Protein AF-A0A937L070-F1 (afdb_monomer_lite)

Structure (mmCIF, N/C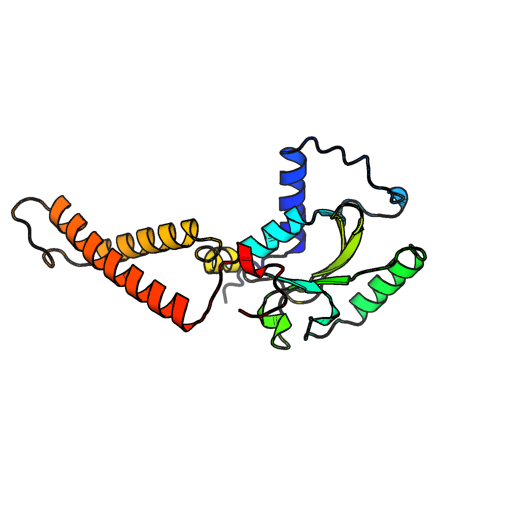A/C/O backbone):
data_AF-A0A937L070-F1
#
_entry.id   AF-A0A937L070-F1
#
loop_
_atom_site.group_PDB
_atom_site.id
_atom_site.type_symbol
_atom_site.label_atom_id
_atom_site.label_alt_id
_atom_site.label_comp_id
_atom_site.label_asym_id
_atom_site.label_entity_id
_atom_site.label_seq_id
_atom_site.pdbx_PDB_ins_code
_atom_site.Cartn_x
_atom_site.Cartn_y
_atom_site.Cartn_z
_atom_site.occupancy
_atom_site.B_iso_or_equiv
_atom_site.auth_seq_id
_atom_site.auth_comp_id
_atom_site.auth_asym_id
_atom_site.auth_atom_id
_atom_site.pdbx_PDB_model_num
ATOM 1 N N . MET A 1 1 ? 16.413 -22.447 7.410 1.00 48.19 1 MET A N 1
ATOM 2 C CA . MET A 1 1 ? 15.295 -21.568 6.993 1.00 48.19 1 MET A CA 1
ATOM 3 C C . MET A 1 1 ? 15.610 -20.162 7.482 1.00 48.19 1 MET A C 1
ATOM 5 O O . MET A 1 1 ? 15.702 -19.974 8.687 1.00 48.19 1 MET A O 1
ATOM 9 N N . ILE A 1 2 ? 15.875 -19.203 6.591 1.00 59.25 2 ILE A N 1
ATOM 10 C CA . ILE A 1 2 ? 16.148 -17.813 6.995 1.00 59.25 2 ILE A CA 1
ATOM 11 C C . ILE A 1 2 ? 14.812 -17.199 7.423 1.00 59.25 2 ILE A C 1
ATOM 13 O O . ILE A 1 2 ? 13.934 -17.001 6.585 1.00 59.25 2 ILE A O 1
ATOM 17 N N . ASN A 1 3 ? 14.628 -16.954 8.722 1.00 66.25 3 ASN A N 1
ATOM 18 C CA . ASN A 1 3 ? 13.429 -16.292 9.224 1.00 66.25 3 ASN A CA 1
ATOM 19 C C . ASN A 1 3 ? 13.569 -14.791 8.939 1.00 66.25 3 ASN A C 1
ATOM 21 O O . ASN A 1 3 ? 14.304 -14.083 9.625 1.00 66.25 3 ASN A O 1
ATOM 25 N N . LEU A 1 4 ? 12.949 -14.329 7.855 1.00 71.94 4 LEU A N 1
ATOM 26 C CA . LEU A 1 4 ? 12.975 -12.918 7.480 1.00 71.94 4 LEU A CA 1
ATOM 27 C C . LEU A 1 4 ? 12.245 -12.080 8.543 1.00 71.94 4 LEU A C 1
ATOM 29 O O . LEU A 1 4 ? 11.230 -12.536 9.080 1.00 71.94 4 LEU A O 1
ATOM 33 N N . PRO A 1 5 ? 12.709 -10.849 8.827 1.00 79.75 5 PRO A N 1
ATOM 34 C CA . PRO A 1 5 ? 11.987 -9.953 9.719 1.00 79.75 5 PRO A CA 1
ATOM 35 C C . PRO A 1 5 ? 10.580 -9.697 9.167 1.00 79.75 5 PRO A C 1
ATOM 37 O O . PRO A 1 5 ? 10.358 -9.721 7.953 1.00 79.75 5 PRO A O 1
ATOM 40 N N . LYS A 1 6 ? 9.612 -9.460 10.051 1.00 82.25 6 LYS A N 1
ATOM 41 C CA . LYS A 1 6 ? 8.258 -9.056 9.661 1.00 82.25 6 LYS A CA 1
ATOM 42 C C . LYS A 1 6 ? 8.064 -7.559 9.902 1.00 82.25 6 LYS A C 1
ATOM 44 O O . LYS A 1 6 ? 8.730 -6.961 10.744 1.00 82.25 6 LYS A O 1
ATOM 49 N N . THR A 1 7 ? 7.158 -6.948 9.150 1.00 83.19 7 THR A N 1
ATOM 50 C CA . THR A 1 7 ? 6.792 -5.538 9.281 1.00 83.19 7 THR A CA 1
ATOM 51 C C . THR A 1 7 ? 5.510 -5.406 10.082 1.00 83.19 7 THR A C 1
ATOM 53 O O . THR A 1 7 ? 4.438 -5.820 9.643 1.00 83.19 7 THR A O 1
ATOM 56 N N . ASN A 1 8 ? 5.618 -4.751 11.231 1.00 87.31 8 ASN A N 1
ATOM 57 C CA . ASN A 1 8 ? 4.489 -4.468 12.098 1.00 87.31 8 ASN A CA 1
ATOM 58 C C . ASN A 1 8 ? 3.903 -3.083 11.782 1.00 87.31 8 ASN A C 1
ATOM 60 O O . ASN A 1 8 ? 4.545 -2.049 11.989 1.00 87.31 8 ASN A O 1
ATOM 64 N N . LEU A 1 9 ? 2.650 -3.067 11.321 1.00 85.44 9 LEU A N 1
ATOM 65 C CA . LEU A 1 9 ? 1.954 -1.846 10.903 1.00 85.44 9 LEU A CA 1
ATOM 66 C C . LEU A 1 9 ? 1.799 -0.790 12.002 1.00 85.44 9 LEU A C 1
ATOM 68 O O . LEU A 1 9 ? 1.778 0.401 11.699 1.00 85.44 9 LEU A O 1
ATOM 72 N N . TYR A 1 10 ? 1.703 -1.197 13.268 1.00 87.12 10 TYR A N 1
ATOM 73 C CA . TYR A 1 10 ? 1.578 -0.250 14.373 1.00 87.12 10 TYR A CA 1
ATOM 74 C C . TYR A 1 10 ? 2.856 0.580 14.548 1.00 87.12 10 TYR A C 1
ATOM 76 O O . TYR A 1 10 ? 2.789 1.802 14.673 1.00 87.12 10 TYR A O 1
ATOM 84 N N . TYR A 1 11 ? 4.030 -0.055 14.479 1.00 88.50 11 TYR A N 1
ATOM 85 C CA . TYR A 1 11 ? 5.306 0.662 14.559 1.00 88.50 11 TYR A CA 1
ATOM 86 C C . TYR A 1 11 ? 5.535 1.577 13.351 1.00 88.50 11 TYR A C 1
ATOM 88 O O . TYR A 1 11 ? 6.054 2.687 13.504 1.00 88.50 11 TYR A O 1
ATOM 96 N N . GLU A 1 12 ? 5.096 1.161 12.163 1.00 89.12 12 GLU A N 1
ATOM 97 C CA . GLU A 1 12 ? 5.138 2.000 10.961 1.00 89.12 12 GLU A CA 1
ATOM 98 C C . GLU A 1 12 ? 4.248 3.245 11.108 1.00 89.12 12 GLU A C 1
ATOM 100 O O . GLU A 1 12 ? 4.697 4.354 10.815 1.00 89.12 12 GLU A O 1
ATOM 105 N N . LEU A 1 13 ? 3.029 3.094 11.642 1.00 88.25 13 LEU A N 1
ATOM 106 C CA . LEU A 1 13 ? 2.132 4.216 11.948 1.00 88.25 13 LEU A CA 1
ATOM 107 C C . LEU A 1 13 ? 2.755 5.192 12.952 1.00 88.25 13 LEU A C 1
ATOM 109 O O . LEU A 1 13 ? 2.737 6.401 12.728 1.00 88.25 13 LEU A O 1
ATOM 113 N N . LEU A 1 14 ? 3.357 4.685 14.032 1.00 89.06 14 LEU A N 1
ATOM 114 C CA . LEU A 1 14 ? 4.061 5.523 15.007 1.00 89.06 14 LEU A CA 1
ATOM 115 C C . LEU A 1 14 ? 5.235 6.278 14.370 1.00 89.06 14 LEU A C 1
ATOM 117 O O . LEU A 1 14 ? 5.467 7.446 14.681 1.00 89.06 14 LEU A O 1
ATOM 121 N N . THR A 1 15 ? 5.966 5.630 13.464 1.00 89.12 15 THR A N 1
ATOM 122 C CA . THR A 1 15 ? 7.091 6.243 12.746 1.00 89.12 15 THR A CA 1
ATOM 123 C C . THR A 1 15 ? 6.620 7.355 11.813 1.00 89.12 15 THR A C 1
ATOM 125 O O . THR A 1 15 ? 7.229 8.426 11.783 1.00 89.12 15 THR A O 1
ATOM 128 N N . VAL A 1 16 ? 5.524 7.136 11.081 1.00 87.44 16 VAL A N 1
ATOM 129 C CA . VAL A 1 16 ? 4.916 8.160 10.220 1.00 87.44 16 VAL A CA 1
ATOM 130 C C . VAL A 1 16 ? 4.412 9.336 11.047 1.00 87.44 16 VAL A C 1
ATOM 132 O O . VAL A 1 16 ? 4.784 10.470 10.748 1.00 87.44 16 VAL A O 1
ATOM 135 N N . LYS A 1 17 ? 3.681 9.068 12.132 1.00 85.75 17 LYS A N 1
ATOM 136 C CA . LYS A 1 17 ? 3.177 10.096 13.045 1.00 85.75 17 LYS A CA 1
ATOM 137 C C . LYS A 1 17 ? 4.300 10.970 13.612 1.00 85.75 17 LYS A C 1
ATOM 139 O O . LYS A 1 17 ? 4.192 12.192 13.623 1.00 85.75 17 LYS A O 1
ATOM 144 N N . LYS A 1 18 ? 5.408 10.361 14.056 1.00 85.50 18 LYS A N 1
ATOM 145 C CA . LYS A 1 18 ? 6.582 11.096 14.567 1.00 85.50 18 LYS A CA 1
ATOM 146 C C . LYS A 1 18 ? 7.197 12.023 13.517 1.00 85.50 18 LYS A C 1
ATOM 148 O O . LYS A 1 18 ? 7.656 13.101 13.873 1.00 85.50 18 LYS A O 1
ATOM 153 N N . ARG A 1 19 ? 7.219 11.608 12.246 1.00 82.75 19 ARG A N 1
ATOM 154 C CA . ARG A 1 19 ? 7.703 12.444 11.137 1.00 82.75 19 ARG A CA 1
ATOM 155 C C . ARG A 1 19 ? 6.731 13.588 10.848 1.00 82.75 19 ARG A C 1
ATOM 157 O O . ARG A 1 19 ? 7.164 14.729 10.820 1.00 82.75 19 ARG A O 1
ATOM 164 N N . SER A 1 20 ? 5.429 13.305 10.763 1.00 77.12 20 SER A N 1
ATOM 165 C CA . SER A 1 20 ? 4.407 14.337 10.529 1.00 77.12 20 SER A CA 1
ATOM 166 C C . SER A 1 20 ? 4.408 15.420 11.612 1.00 77.12 20 SER A C 1
ATOM 168 O O . SER A 1 20 ? 4.351 16.600 11.295 1.00 77.12 20 SER A O 1
ATOM 170 N N . ASN A 1 21 ? 4.547 15.033 12.884 1.00 72.06 21 ASN A N 1
ATOM 171 C CA . ASN A 1 21 ? 4.641 15.976 14.005 1.00 72.06 21 ASN A CA 1
ATOM 172 C C . ASN A 1 21 ? 5.950 16.785 14.031 1.00 72.06 21 ASN A C 1
ATOM 174 O O . ASN A 1 21 ? 6.054 17.738 14.795 1.00 72.06 21 ASN A O 1
ATOM 178 N N . LYS A 1 22 ? 6.974 16.368 13.278 1.00 61.19 22 LYS A N 1
ATOM 179 C CA . LYS A 1 22 ? 8.242 17.095 13.147 1.00 61.19 22 LYS A CA 1
ATOM 180 C C . LYS A 1 22 ? 8.202 18.077 11.972 1.00 61.19 22 LYS A C 1
ATOM 182 O O . LYS A 1 22 ? 8.821 19.131 12.057 1.00 61.19 22 LYS A O 1
ATOM 187 N N . ASP A 1 23 ? 7.474 17.727 10.912 1.00 56.16 23 ASP A N 1
ATOM 188 C CA . ASP A 1 23 ? 7.322 18.539 9.698 1.00 56.16 23 ASP A CA 1
ATOM 189 C C . ASP A 1 23 ? 6.255 19.638 9.863 1.00 56.16 23 ASP A C 1
ATOM 191 O O . ASP A 1 23 ? 6.349 20.700 9.252 1.00 56.16 23 ASP A O 1
ATOM 195 N N . GLU A 1 24 ? 5.271 19.427 10.739 1.00 49.06 24 GLU A N 1
ATOM 196 C CA . GLU A 1 24 ? 4.304 20.441 11.145 1.00 49.06 24 GLU A CA 1
ATOM 197 C C . GLU A 1 24 ? 4.461 20.719 12.648 1.00 49.06 24 GLU A C 1
ATOM 199 O O . GLU A 1 24 ? 4.212 19.837 13.469 1.00 49.06 24 GLU A O 1
ATOM 204 N N . ASN A 1 25 ? 4.738 21.971 13.037 1.00 46.66 25 ASN A N 1
ATOM 205 C CA . ASN A 1 25 ? 4.374 22.504 14.362 1.00 46.66 25 ASN A CA 1
ATOM 206 C C . ASN A 1 25 ? 2.833 22.561 14.484 1.00 46.66 25 ASN A C 1
ATOM 208 O O . ASN A 1 25 ? 2.250 23.604 14.781 1.00 46.66 25 ASN A O 1
ATOM 212 N N . LYS A 1 26 ? 2.135 21.463 14.171 1.00 48.84 26 LYS A N 1
ATOM 213 C CA . LYS A 1 26 ? 0.687 21.367 14.279 1.00 48.84 26 LYS A CA 1
ATOM 214 C C . LYS A 1 26 ? 0.382 21.299 15.762 1.00 48.84 26 LYS A C 1
ATOM 216 O O . LYS A 1 26 ? 0.675 20.314 16.439 1.00 48.84 26 LYS A O 1
ATOM 221 N N . SER A 1 27 ? -0.183 22.384 16.266 1.00 45.12 27 SER A N 1
ATOM 222 C CA . SER A 1 27 ? -0.801 22.454 17.575 1.00 45.12 27 SER A CA 1
ATOM 223 C C . SER A 1 27 ? -1.722 21.245 17.771 1.00 45.12 27 SER A C 1
ATOM 225 O O . SER A 1 27 ? -2.839 21.191 17.269 1.00 45.12 27 SER A O 1
ATOM 227 N N . ILE A 1 28 ? -1.267 20.281 18.575 1.00 47.16 28 ILE A N 1
ATOM 228 C CA . ILE A 1 28 ? -2.082 19.174 19.111 1.00 47.16 28 ILE A CA 1
ATOM 229 C C . ILE A 1 28 ? -3.282 19.720 19.932 1.00 47.16 28 ILE A C 1
ATOM 231 O O . ILE A 1 28 ? -4.214 18.998 20.280 1.00 47.16 28 ILE A O 1
ATOM 235 N N . PHE A 1 29 ? -3.307 21.027 20.194 1.00 44.47 29 PHE A N 1
ATOM 236 C CA . PHE A 1 29 ? -4.335 21.751 20.922 1.00 44.47 29 PHE A CA 1
ATOM 237 C C . PHE A 1 29 ? -5.414 22.329 20.002 1.00 44.47 29 PHE A C 1
ATOM 239 O O . PHE A 1 29 ? -5.386 23.516 19.687 1.00 44.47 29 PHE A O 1
ATOM 246 N N . LYS A 1 30 ? -6.381 21.494 19.608 1.00 44.81 30 LYS A N 1
ATOM 247 C CA . LYS A 1 30 ? -7.777 21.918 19.347 1.00 44.81 30 LYS A CA 1
ATOM 248 C C . LYS A 1 30 ? -8.775 20.754 19.242 1.00 44.81 30 LYS A C 1
ATOM 250 O O . LYS A 1 30 ? -9.850 20.923 18.689 1.00 44.81 30 LYS A O 1
ATOM 255 N N . LEU A 1 31 ? -8.456 19.581 19.791 1.00 52.50 31 LEU A N 1
ATOM 256 C CA . LEU A 1 31 ? -9.391 18.454 19.795 1.00 52.50 31 LEU A CA 1
ATOM 257 C C . LEU A 1 31 ? -10.443 18.648 20.895 1.00 52.50 31 LEU A C 1
ATOM 259 O O . LEU A 1 31 ? -10.089 18.792 22.064 1.00 52.50 31 LEU A O 1
ATOM 263 N N . LYS A 1 32 ? -11.732 18.604 20.542 1.00 50.81 32 LYS A N 1
ATOM 264 C CA . LYS A 1 32 ? -12.878 18.680 21.475 1.00 50.81 32 LYS A CA 1
ATOM 265 C C . LYS A 1 32 ? -13.117 17.382 22.268 1.00 50.81 32 LYS A C 1
ATOM 267 O O . LYS A 1 32 ? -14.226 17.109 22.716 1.00 50.81 32 LYS A O 1
ATOM 272 N N . PHE A 1 33 ? -12.086 16.572 22.486 1.00 56.56 33 PHE A N 1
ATOM 273 C CA . PHE A 1 33 ? -12.176 15.373 23.322 1.00 56.56 33 PHE A CA 1
ATOM 274 C C . PHE A 1 33 ? -11.350 15.560 24.571 1.00 56.56 33 PHE A C 1
ATOM 276 O O . PHE A 1 33 ? -10.278 16.144 24.498 1.00 56.56 33 PHE A O 1
ATOM 283 N N . ASN A 1 34 ? -11.815 15.026 25.701 1.00 55.59 34 ASN A N 1
ATOM 284 C CA . ASN A 1 34 ? -11.066 15.091 26.948 1.00 55.59 34 ASN A CA 1
ATOM 285 C C . ASN A 1 34 ? -9.743 14.302 26.799 1.00 55.59 34 ASN A C 1
ATOM 287 O O . ASN A 1 34 ? -9.766 13.065 26.842 1.00 55.59 34 ASN A O 1
ATOM 291 N N . PRO A 1 35 ? -8.590 14.980 26.622 1.00 54.06 35 PRO A N 1
ATOM 292 C CA . PRO A 1 35 ? -7.335 14.325 26.261 1.00 54.06 35 PRO A CA 1
ATOM 293 C C . PRO A 1 35 ? -6.793 13.463 27.408 1.00 54.06 35 PRO A C 1
ATOM 295 O O . PRO A 1 35 ? -5.982 12.574 27.177 1.00 54.06 35 PRO A O 1
ATOM 298 N N . SER A 1 36 ? -7.291 13.660 28.634 1.00 55.25 36 SER A N 1
ATOM 299 C CA . SER A 1 36 ? -6.919 12.862 29.807 1.00 55.25 36 SER A CA 1
ATOM 300 C C . SER A 1 36 ? -7.335 11.387 29.715 1.00 55.25 36 SER A C 1
ATOM 302 O O . SER A 1 36 ? -6.723 10.542 30.364 1.00 55.25 36 SER A O 1
ATOM 304 N N . LYS A 1 37 ? -8.341 11.050 28.893 1.00 64.31 37 LYS A N 1
ATOM 305 C CA . LYS A 1 37 ? -8.837 9.669 28.732 1.00 64.31 37 LYS A CA 1
ATOM 306 C C . LYS A 1 37 ? -8.264 8.944 27.512 1.00 64.31 37 LYS A C 1
ATOM 308 O O . LYS A 1 37 ? -8.389 7.727 27.415 1.00 64.31 37 LYS A O 1
ATOM 313 N N . LEU A 1 38 ? -7.621 9.661 26.586 1.00 72.19 38 LEU A N 1
ATOM 314 C CA . LEU A 1 38 ? -7.124 9.097 25.331 1.00 72.19 38 LEU A CA 1
ATOM 315 C C . LEU A 1 38 ? -5.597 9.076 25.305 1.00 72.19 38 LEU A C 1
ATOM 317 O O . LEU A 1 38 ? -4.926 10.100 25.384 1.00 72.19 38 LEU A O 1
ATOM 321 N N . ARG A 1 39 ? -5.026 7.883 25.118 1.00 76.88 39 ARG A N 1
ATOM 322 C CA . ARG A 1 39 ? -3.581 7.736 24.906 1.00 76.88 39 ARG A CA 1
ATOM 323 C C . ARG A 1 39 ? -3.185 8.339 23.559 1.00 76.88 39 ARG A C 1
ATOM 325 O O . ARG A 1 39 ? -3.575 7.808 22.520 1.00 76.88 39 ARG A O 1
ATOM 332 N N . SER A 1 40 ? -2.356 9.386 23.585 1.00 76.31 40 SER A N 1
ATOM 333 C CA . SER A 1 40 ? -1.876 10.071 22.376 1.00 76.31 40 SER A CA 1
ATOM 334 C C . SER A 1 40 ? -1.248 9.103 21.366 1.00 76.31 40 SER A C 1
ATOM 336 O O . SER A 1 40 ? -1.494 9.222 20.175 1.00 76.31 40 SER A O 1
ATOM 338 N N . GLU A 1 41 ? -0.516 8.078 21.801 1.00 82.56 41 GLU A N 1
ATOM 339 C CA . GLU A 1 41 ? 0.125 7.086 20.916 1.00 82.56 41 GLU A CA 1
ATOM 340 C C . GLU A 1 41 ? -0.840 6.331 19.994 1.00 82.56 41 GLU A C 1
ATOM 342 O O . GLU A 1 41 ? -0.448 5.908 18.911 1.00 82.56 41 GLU A O 1
ATOM 347 N N . LYS A 1 42 ? -2.103 6.184 20.402 1.00 86.62 42 LYS A N 1
ATOM 348 C CA . LYS A 1 42 ? -3.141 5.483 19.636 1.00 86.62 42 LYS A CA 1
ATOM 349 C C . LYS A 1 42 ? -3.964 6.413 18.746 1.00 86.62 42 LYS A C 1
ATOM 351 O O . LYS A 1 42 ? -4.835 5.939 18.025 1.00 86.62 42 LYS A O 1
ATOM 356 N N . LEU A 1 43 ? -3.709 7.717 18.805 1.00 89.12 43 LEU A N 1
ATOM 357 C CA . LEU A 1 43 ? -4.393 8.721 18.003 1.00 89.12 43 LEU A CA 1
ATOM 358 C C . LEU A 1 43 ? -3.639 8.944 16.688 1.00 89.12 43 LEU A C 1
ATOM 360 O O . LEU A 1 43 ? -2.463 9.311 16.715 1.00 89.12 43 LEU A O 1
ATOM 364 N N . PHE A 1 44 ? -4.309 8.782 15.554 1.00 89.88 44 PHE A N 1
ATOM 365 C CA . PHE A 1 44 ? -3.719 8.958 14.227 1.00 89.88 44 PHE A CA 1
ATOM 366 C C . PHE A 1 44 ? -4.591 9.870 13.374 1.00 89.88 44 PHE A C 1
ATOM 368 O O . PHE A 1 44 ? -5.818 9.765 13.415 1.00 89.88 44 PHE A O 1
ATOM 375 N N . HIS A 1 45 ? -3.970 10.761 12.604 1.00 91.31 45 HIS A N 1
ATOM 376 C CA . HIS A 1 45 ? -4.703 11.553 11.625 1.00 91.31 45 HIS A CA 1
ATOM 377 C C . HIS A 1 45 ? -4.962 10.707 10.370 1.00 91.31 45 HIS A C 1
ATOM 379 O O . HIS A 1 45 ? -4.184 9.806 10.038 1.00 91.31 45 HIS A O 1
ATOM 385 N N . VAL A 1 46 ? -6.041 10.999 9.642 1.00 92.31 46 VAL A N 1
ATOM 386 C CA . VAL A 1 46 ? -6.380 10.283 8.401 1.00 92.31 46 VAL A CA 1
ATOM 387 C C . VAL A 1 46 ? -5.238 10.294 7.383 1.00 92.31 46 VAL A C 1
ATOM 389 O O . VAL A 1 46 ? -5.052 9.313 6.671 1.00 92.31 46 VAL A O 1
ATOM 392 N N . GLU A 1 47 ? -4.428 11.353 7.356 1.00 92.44 47 GLU A N 1
ATOM 393 C CA . GLU A 1 47 ? -3.267 11.461 6.463 1.00 92.44 47 GLU A CA 1
ATOM 394 C C . GLU A 1 47 ? -2.150 10.464 6.806 1.00 92.44 47 GLU A C 1
ATOM 396 O O . GLU A 1 47 ? -1.559 9.871 5.899 1.00 92.44 47 GLU A O 1
ATOM 401 N N . ASP A 1 48 ? -1.906 10.203 8.096 1.00 92.25 48 ASP A N 1
ATOM 402 C CA . ASP A 1 48 ? -0.934 9.191 8.533 1.00 92.25 48 ASP A CA 1
ATOM 403 C C . ASP A 1 48 ? -1.382 7.798 8.077 1.00 92.25 48 ASP A C 1
ATOM 405 O O . ASP A 1 48 ? -0.608 7.018 7.509 1.00 92.25 48 ASP A O 1
ATOM 409 N N . ILE A 1 49 ? -2.671 7.511 8.280 1.00 93.81 49 ILE A N 1
ATOM 410 C CA . ILE A 1 49 ? -3.310 6.256 7.877 1.00 93.81 49 ILE A CA 1
ATOM 411 C C . ILE A 1 49 ? -3.265 6.112 6.355 1.00 93.81 49 ILE A C 1
ATOM 413 O O . ILE A 1 49 ? -2.872 5.058 5.849 1.00 93.81 49 ILE A O 1
ATOM 417 N N . ARG A 1 50 ? -3.604 7.173 5.614 1.00 94.31 50 ARG A N 1
ATOM 418 C CA . ARG A 1 50 ? -3.561 7.213 4.149 1.00 94.31 50 ARG A CA 1
ATOM 419 C C . ARG A 1 50 ? -2.165 6.885 3.637 1.00 94.31 50 ARG A C 1
ATOM 421 O O . ARG A 1 50 ? -2.030 6.041 2.753 1.00 94.31 50 ARG A O 1
ATOM 428 N N . LYS A 1 51 ? -1.124 7.498 4.206 1.00 93.81 51 LYS A N 1
ATOM 429 C CA . LYS A 1 51 ? 0.268 7.256 3.803 1.00 93.81 51 LYS A CA 1
ATOM 430 C C . LYS A 1 51 ? 0.655 5.787 3.961 1.00 93.81 51 LYS A C 1
ATOM 432 O O . LYS A 1 51 ? 1.194 5.198 3.026 1.00 93.81 51 LYS A O 1
ATOM 437 N N . ILE A 1 52 ? 0.326 5.178 5.102 1.00 93.00 52 ILE A N 1
ATOM 438 C CA . ILE A 1 52 ? 0.568 3.747 5.339 1.00 93.00 52 ILE A CA 1
ATOM 439 C C . ILE A 1 52 ? -0.243 2.876 4.377 1.00 93.00 52 ILE A C 1
ATOM 441 O O . ILE A 1 52 ? 0.297 1.924 3.806 1.00 93.00 52 ILE A O 1
ATOM 445 N N . CYS A 1 53 ? -1.507 3.222 4.126 1.00 93.06 53 CYS A N 1
ATOM 446 C CA . CYS A 1 53 ? -2.334 2.490 3.173 1.00 93.06 53 CYS A CA 1
ATOM 447 C C . CYS A 1 53 ? -1.746 2.514 1.759 1.00 93.06 53 CYS A C 1
ATOM 449 O O . CYS A 1 53 ? -1.706 1.479 1.095 1.00 93.06 53 CYS A O 1
ATOM 451 N N . ILE A 1 54 ? -1.230 3.659 1.313 1.00 92.75 54 ILE A N 1
ATOM 452 C CA . ILE A 1 54 ? -0.592 3.793 -0.001 1.00 92.75 54 ILE A CA 1
ATOM 453 C C . ILE A 1 54 ? 0.733 3.021 -0.049 1.00 92.75 54 ILE A C 1
ATOM 455 O O . ILE A 1 54 ? 0.997 2.301 -1.015 1.00 92.75 54 ILE A O 1
ATOM 459 N N . ASP A 1 55 ? 1.550 3.123 1.001 1.00 92.25 55 ASP A N 1
ATOM 460 C CA . ASP A 1 55 ? 2.873 2.500 1.072 1.00 92.25 55 ASP A CA 1
ATOM 461 C C . ASP A 1 55 ? 2.828 0.969 1.058 1.00 92.25 55 ASP A C 1
ATOM 463 O O . ASP A 1 55 ? 3.687 0.340 0.439 1.00 92.25 55 ASP A O 1
ATOM 467 N N . TYR A 1 56 ? 1.830 0.381 1.718 1.00 91.06 56 TYR A N 1
ATOM 468 C CA . TYR A 1 56 ? 1.699 -1.069 1.892 1.00 91.06 56 TYR A CA 1
ATOM 469 C C . TYR A 1 56 ? 0.556 -1.691 1.078 1.00 91.06 56 TYR A C 1
ATOM 471 O O . TYR A 1 56 ? 0.305 -2.900 1.192 1.00 91.06 56 TYR A O 1
ATOM 479 N N . ARG A 1 57 ? -0.118 -0.888 0.240 1.00 91.19 57 ARG A N 1
ATOM 480 C CA . ARG A 1 57 ? -1.325 -1.259 -0.517 1.00 91.19 57 ARG A CA 1
ATOM 481 C C . ARG A 1 57 ? -2.381 -1.891 0.401 1.00 91.19 57 ARG A C 1
ATOM 483 O O . ARG A 1 57 ? -2.732 -3.069 0.273 1.00 91.19 57 ARG A O 1
ATOM 490 N N . LEU A 1 58 ? -2.838 -1.105 1.370 1.00 91.50 58 LEU A N 1
ATOM 491 C CA . LEU A 1 58 ? -3.935 -1.427 2.284 1.00 91.50 58 LEU A CA 1
ATOM 492 C C . LEU A 1 58 ? -5.164 -0.585 1.936 1.00 91.50 58 LEU A C 1
ATOM 494 O O . LEU A 1 58 ? -5.070 0.410 1.216 1.00 91.50 58 LEU A O 1
ATOM 498 N N . ARG A 1 59 ? -6.316 -0.995 2.456 1.00 91.44 59 ARG A N 1
ATOM 499 C CA . ARG A 1 59 ? -7.556 -0.225 2.422 1.00 91.44 59 ARG A CA 1
ATOM 500 C C . ARG A 1 59 ? -7.965 0.152 3.834 1.00 91.44 59 ARG A C 1
ATOM 502 O O . ARG A 1 59 ? -7.749 -0.629 4.756 1.00 91.44 59 ARG A O 1
ATOM 509 N N . PHE A 1 60 ? -8.577 1.317 3.970 1.00 94.00 60 PHE A N 1
ATOM 510 C CA . PHE A 1 60 ? -9.133 1.846 5.202 1.00 94.00 60 PHE A CA 1
ATOM 511 C C . PHE A 1 60 ? -10.626 2.112 5.012 1.00 94.00 60 PHE A C 1
ATOM 513 O O . PHE A 1 60 ? -11.036 3.145 4.477 1.00 94.00 60 PHE A O 1
ATOM 520 N N . LEU A 1 61 ? -11.443 1.135 5.399 1.00 92.25 61 LEU A N 1
ATOM 521 C CA . LEU A 1 61 ? -12.869 1.074 5.074 1.00 92.25 61 LEU A CA 1
ATOM 522 C C . LEU A 1 61 ? -13.715 0.821 6.319 1.00 92.25 61 LEU A C 1
ATOM 524 O O . LEU A 1 61 ? -13.188 0.476 7.369 1.00 92.25 61 LEU A O 1
ATOM 528 N N . ASP A 1 62 ? -15.027 1.009 6.195 1.00 91.50 62 ASP A N 1
ATOM 529 C CA . ASP A 1 62 ? -15.989 0.697 7.257 1.00 91.50 62 ASP A CA 1
ATOM 530 C C . ASP A 1 62 ? -15.898 -0.786 7.656 1.00 91.50 62 ASP A C 1
ATOM 532 O O . ASP A 1 62 ? -15.753 -1.659 6.793 1.00 91.50 62 ASP A O 1
ATOM 536 N N . VAL A 1 63 ? -16.0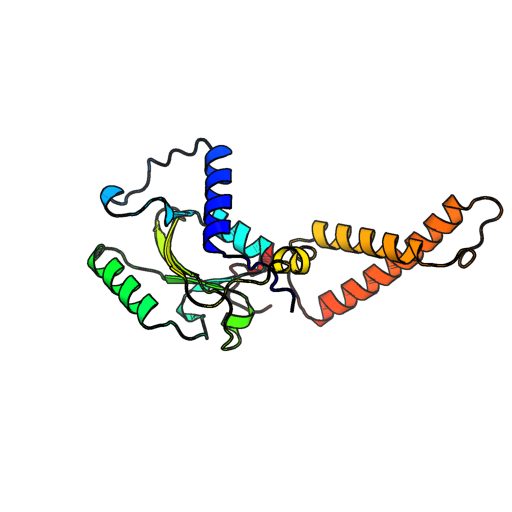05 -1.063 8.958 1.00 89.12 63 VAL A N 1
ATOM 537 C CA . VAL A 1 63 ? -16.033 -2.424 9.512 1.00 89.12 63 VAL A CA 1
ATOM 538 C C . VAL A 1 63 ? -17.085 -3.313 8.839 1.00 89.12 63 VAL A C 1
ATOM 540 O O . VAL A 1 63 ? -16.840 -4.499 8.652 1.00 89.12 63 VAL A O 1
ATOM 543 N N . LYS A 1 64 ? -18.216 -2.752 8.394 1.00 88.06 64 LYS A N 1
ATOM 544 C CA . LYS A 1 64 ? -19.301 -3.476 7.706 1.00 88.06 64 LYS A CA 1
ATOM 545 C C . LYS A 1 64 ? -18.861 -4.117 6.389 1.00 88.06 64 LYS A C 1
ATOM 547 O O . LYS A 1 64 ? -19.492 -5.060 5.928 1.00 88.06 64 LYS A O 1
ATOM 552 N N . LEU A 1 65 ? -17.810 -3.586 5.762 1.00 84.81 65 LEU A N 1
ATOM 553 C CA . LEU A 1 65 ? -17.261 -4.115 4.511 1.00 84.81 65 LEU A CA 1
ATOM 554 C C . LEU A 1 65 ? -16.208 -5.204 4.752 1.00 84.81 65 LEU A C 1
ATOM 556 O O . LEU A 1 65 ? -15.787 -5.865 3.803 1.00 84.81 65 LEU A O 1
ATOM 560 N N . PHE A 1 66 ? -15.752 -5.377 5.993 1.00 86.12 66 PHE A N 1
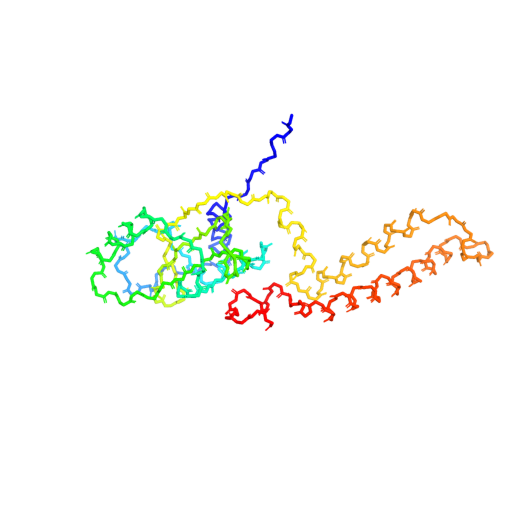ATOM 561 C CA . PHE A 1 66 ? -14.734 -6.356 6.341 1.00 86.12 66 PHE A CA 1
ATOM 562 C C . PHE A 1 66 ? -15.334 -7.763 6.349 1.00 86.12 66 PHE A C 1
ATOM 564 O O . PHE A 1 66 ? -16.289 -8.034 7.070 1.00 86.12 66 PHE A O 1
ATOM 571 N N . LYS A 1 67 ? -14.763 -8.665 5.544 1.00 82.50 67 LYS A N 1
ATOM 572 C CA . LYS A 1 67 ? -15.235 -10.053 5.422 1.00 82.50 67 LYS A CA 1
ATOM 573 C C . LYS A 1 67 ? -14.470 -11.036 6.312 1.00 82.50 67 LYS A C 1
ATOM 575 O O . LYS A 1 67 ? -14.837 -12.203 6.382 1.00 82.50 67 LYS A O 1
ATOM 580 N N . GLY A 1 68 ? -13.396 -10.588 6.963 1.00 79.81 68 GLY A N 1
ATOM 581 C CA . GLY A 1 68 ? -12.632 -11.402 7.904 1.00 79.81 68 GLY A CA 1
ATOM 582 C C . GLY A 1 68 ? -13.297 -11.503 9.279 1.00 79.81 68 GLY A C 1
ATOM 583 O O . GLY A 1 68 ? -14.164 -10.706 9.638 1.00 79.81 68 GLY A O 1
ATOM 584 N N . LYS A 1 69 ? -12.840 -12.459 10.092 1.00 83.25 69 LYS A N 1
ATOM 585 C CA . LYS A 1 69 ? -13.281 -12.594 11.486 1.00 83.25 69 LYS A CA 1
ATOM 586 C C . LYS A 1 69 ? -12.626 -11.536 12.374 1.00 83.25 69 LYS A C 1
ATOM 588 O O . LYS A 1 69 ? -11.409 -11.332 12.343 1.00 83.25 69 LYS A O 1
ATOM 593 N N . ILE A 1 70 ? -13.445 -10.879 13.190 1.00 86.56 70 ILE A N 1
ATOM 594 C CA . ILE A 1 70 ? -12.988 -9.985 14.254 1.00 86.56 70 ILE A CA 1
ATOM 595 C C . ILE A 1 70 ? -12.885 -10.827 15.533 1.00 86.56 70 ILE A C 1
ATOM 597 O O . ILE A 1 70 ? -13.891 -11.402 15.946 1.00 86.56 70 ILE A O 1
ATOM 601 N N . PRO A 1 71 ? -11.701 -10.949 16.156 1.00 89.00 71 PRO A N 1
ATOM 602 C CA . PRO A 1 71 ? -11.532 -11.776 17.342 1.00 89.00 71 PRO A CA 1
ATOM 603 C C . PRO A 1 71 ? -12.262 -11.169 18.541 1.00 89.00 71 PRO A C 1
ATOM 605 O O . PRO A 1 71 ? -12.360 -9.946 18.672 1.00 89.00 71 PRO A O 1
ATOM 608 N N . ASN A 1 72 ? -12.683 -12.025 19.473 1.00 88.25 72 ASN A N 1
ATOM 609 C CA . ASN A 1 72 ? -13.364 -11.609 20.704 1.00 88.25 72 ASN A CA 1
ATOM 610 C C . ASN A 1 72 ? -12.544 -10.591 21.515 1.00 88.25 72 ASN A C 1
ATOM 612 O O . ASN A 1 72 ? -13.108 -9.702 22.143 1.00 88.25 72 ASN A O 1
ATOM 616 N N . GLU A 1 73 ? -11.211 -10.6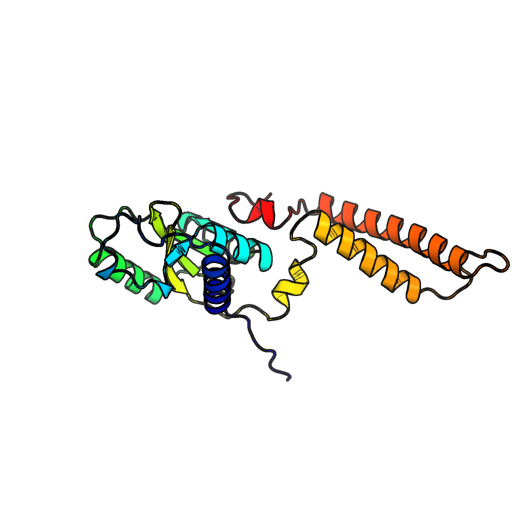55 21.450 1.00 89.06 73 GLU A N 1
ATOM 617 C CA . GLU A 1 73 ? -10.325 -9.667 22.077 1.00 89.06 73 GLU A CA 1
ATOM 618 C C . GLU A 1 73 ? -10.515 -8.246 21.524 1.00 89.06 73 GLU A C 1
ATOM 620 O O . GLU A 1 73 ? -10.475 -7.275 22.283 1.00 89.06 73 GLU A O 1
ATOM 625 N N . ALA A 1 74 ? -10.732 -8.109 20.211 1.00 88.31 74 ALA A N 1
ATOM 626 C CA . ALA A 1 74 ? -11.002 -6.818 19.581 1.00 88.31 74 ALA A CA 1
ATOM 627 C C . ALA A 1 74 ? -12.369 -6.277 20.012 1.00 88.31 74 ALA A C 1
ATOM 629 O O . ALA A 1 74 ? -12.490 -5.085 20.295 1.00 88.31 74 ALA A O 1
ATOM 630 N N . ILE A 1 75 ? -13.372 -7.158 20.099 1.00 88.56 75 ILE A N 1
ATOM 631 C CA . ILE A 1 75 ? -14.730 -6.818 20.542 1.00 88.56 75 ILE A CA 1
ATOM 632 C C . ILE A 1 75 ? -14.703 -6.352 22.000 1.00 88.56 75 ILE A C 1
ATOM 634 O O . ILE A 1 75 ? -15.196 -5.269 22.300 1.00 88.56 75 ILE A O 1
ATOM 638 N N . LYS A 1 76 ? -14.024 -7.089 22.884 1.00 91.62 76 LYS A N 1
ATOM 639 C CA . LYS A 1 76 ? -13.877 -6.718 24.297 1.00 91.62 76 LYS A CA 1
ATOM 640 C C . LYS A 1 76 ? -13.216 -5.346 24.468 1.00 91.62 76 LYS A C 1
ATOM 642 O O . LYS A 1 76 ? -13.729 -4.497 25.190 1.00 91.62 76 LYS A O 1
ATOM 647 N N . LYS A 1 77 ? -12.114 -5.080 23.753 1.00 89.56 77 LYS A N 1
ATOM 648 C CA . LYS A 1 77 ? -11.439 -3.765 23.783 1.00 89.56 77 LYS A CA 1
ATOM 649 C C . LYS A 1 77 ? -12.311 -2.639 23.232 1.00 89.56 77 LYS A C 1
ATOM 651 O O . LYS A 1 77 ? -12.229 -1.507 23.706 1.00 89.56 77 LYS A O 1
ATOM 656 N N . LEU A 1 78 ? -13.135 -2.932 22.230 1.00 89.38 78 LEU A N 1
ATOM 657 C CA . LEU A 1 78 ? -14.108 -1.985 21.699 1.00 89.38 78 LEU A CA 1
ATOM 658 C C . LEU A 1 78 ? -15.204 -1.669 22.728 1.00 89.38 78 LEU A C 1
ATOM 660 O O . LEU A 1 78 ? -15.572 -0.506 22.873 1.00 89.38 78 LEU A O 1
ATOM 664 N N . GLU A 1 79 ? -15.717 -2.667 23.443 1.00 87.94 79 GLU A N 1
ATOM 665 C CA . GLU A 1 79 ? -16.704 -2.475 24.513 1.00 87.94 79 GLU A CA 1
ATOM 666 C C . GLU A 1 79 ? -16.130 -1.673 25.684 1.00 87.94 79 GLU A C 1
ATOM 668 O O . GLU A 1 79 ? -16.766 -0.730 26.153 1.00 87.94 79 GLU A O 1
ATOM 673 N N . GLU A 1 80 ? -14.902 -1.976 26.111 1.00 88.56 80 GLU A N 1
ATOM 674 C CA . GLU A 1 80 ? -14.174 -1.190 27.115 1.00 88.56 80 GLU A CA 1
ATOM 675 C C . GLU A 1 80 ? -14.057 0.281 26.689 1.00 88.56 80 GLU A C 1
ATOM 677 O O . GLU A 1 80 ? -14.360 1.185 27.472 1.00 88.56 80 GLU A O 1
ATOM 682 N N . PHE A 1 81 ? -13.697 0.529 25.426 1.00 86.38 81 PHE A N 1
ATOM 683 C CA . PHE A 1 81 ? -13.623 1.878 24.867 1.00 86.38 81 PHE A CA 1
ATOM 684 C C . PHE A 1 81 ? -14.996 2.572 24.834 1.00 86.38 81 PHE A C 1
ATOM 686 O O . PHE A 1 81 ? -15.120 3.717 25.270 1.00 86.38 81 PHE A O 1
ATOM 693 N N . LYS A 1 82 ? -16.053 1.879 24.391 1.00 85.44 82 LYS A N 1
ATOM 694 C CA . LYS A 1 82 ? -17.436 2.394 24.403 1.00 85.44 82 LYS A CA 1
ATOM 695 C C . LYS A 1 82 ? -17.893 2.774 25.810 1.00 85.44 82 LYS A C 1
ATOM 697 O O . LYS A 1 82 ? -18.457 3.847 26.005 1.00 85.44 82 LYS A O 1
ATOM 702 N N . ASN A 1 83 ? -17.604 1.936 26.802 1.00 85.56 83 ASN A N 1
ATOM 703 C CA . ASN A 1 83 ? -17.975 2.181 28.195 1.00 85.56 83 ASN A CA 1
ATOM 704 C C . ASN A 1 83 ? -17.269 3.407 28.787 1.00 85.56 83 ASN A C 1
ATOM 706 O O . ASN A 1 83 ? -17.866 4.134 29.582 1.00 85.56 83 ASN A O 1
ATOM 710 N N . GLN A 1 84 ? -16.024 3.666 28.381 1.00 83.06 84 GLN A N 1
ATOM 711 C CA . GLN A 1 84 ? -15.272 4.862 28.779 1.00 83.06 84 GLN A CA 1
ATOM 712 C C . GLN A 1 84 ? -15.778 6.141 28.091 1.00 83.06 84 GLN A C 1
ATOM 714 O O . GLN A 1 84 ? -15.610 7.240 28.635 1.00 83.06 84 GLN A O 1
ATOM 719 N N . HIS A 1 85 ? -16.425 5.999 26.930 1.00 80.81 85 HIS A N 1
ATOM 720 C CA . HIS A 1 85 ? -16.836 7.088 26.048 1.00 80.81 85 HIS A CA 1
ATOM 721 C C . HIS A 1 85 ? -18.302 6.967 25.583 1.00 80.81 85 HIS A C 1
ATOM 723 O O . HIS A 1 85 ? -18.592 7.073 24.394 1.00 80.81 85 HIS A O 1
ATOM 729 N N . LYS A 1 86 ? -19.240 6.789 26.527 1.00 70.19 86 LYS A N 1
ATOM 730 C CA . LYS A 1 86 ? -20.670 6.502 26.261 1.00 70.19 86 LYS A CA 1
ATOM 731 C C . LYS A 1 86 ? -21.406 7.493 25.342 1.00 70.19 86 LYS A C 1
ATOM 733 O O . LYS A 1 86 ? -22.436 7.133 24.790 1.00 70.19 86 LYS A O 1
ATOM 738 N N . ASN A 1 87 ? -20.892 8.714 25.183 1.00 68.88 87 ASN A N 1
ATOM 739 C CA . ASN A 1 87 ? -21.533 9.776 24.399 1.00 68.88 87 ASN A CA 1
ATOM 740 C C . ASN A 1 87 ? -21.028 9.862 22.947 1.00 68.88 87 ASN A C 1
ATOM 742 O O . ASN A 1 87 ? -21.468 10.743 22.215 1.00 68.88 87 ASN A O 1
ATOM 746 N N . LEU A 1 88 ? -20.080 9.010 22.536 1.00 70.06 88 LEU A N 1
ATOM 747 C CA . LEU A 1 88 ? -19.562 9.002 21.167 1.00 70.06 88 LEU A CA 1
ATOM 748 C C . LEU A 1 88 ? -20.359 8.028 20.300 1.00 70.06 88 LEU A C 1
ATOM 750 O O . LEU A 1 88 ? -20.394 6.830 20.586 1.00 70.06 88 LEU A O 1
ATOM 754 N N . ASP A 1 89 ? -20.930 8.527 19.205 1.00 72.12 89 ASP A N 1
ATOM 755 C CA . ASP A 1 89 ? -21.373 7.663 18.113 1.00 72.12 89 ASP A CA 1
ATOM 756 C C . ASP A 1 89 ? -20.135 7.153 17.359 1.00 72.12 89 ASP A C 1
ATOM 758 O O . ASP A 1 89 ? -19.372 7.925 16.772 1.00 72.12 89 ASP A O 1
ATOM 762 N N . LEU A 1 90 ? -19.863 5.850 17.464 1.00 80.31 90 LEU A N 1
ATOM 763 C CA . LEU A 1 90 ? -18.622 5.258 16.970 1.00 80.31 90 LEU A CA 1
ATOM 764 C C . LEU A 1 90 ? -18.806 4.687 15.567 1.00 80.31 90 LEU A C 1
ATOM 766 O O . LEU A 1 90 ? -19.229 3.543 15.392 1.00 80.31 90 LEU A O 1
ATOM 770 N N . GLU A 1 91 ? -18.357 5.437 14.566 1.00 88.81 91 GLU A N 1
ATOM 771 C CA . GLU A 1 91 ? -18.062 4.864 13.255 1.00 88.81 91 GLU A CA 1
ATOM 772 C C . GLU A 1 91 ? -16.747 4.074 13.318 1.00 88.81 91 GLU A C 1
ATOM 774 O O . GLU A 1 91 ? -15.680 4.614 13.631 1.00 88.81 91 GLU A O 1
ATOM 779 N N . LEU A 1 92 ? -16.809 2.783 12.997 1.00 92.38 92 LEU A N 1
ATOM 780 C CA . LEU A 1 92 ? -15.653 1.893 13.035 1.00 92.38 92 LEU A CA 1
ATOM 781 C C . LEU A 1 92 ? -15.067 1.694 11.645 1.00 92.38 92 LEU A C 1
ATOM 783 O O . LEU A 1 92 ? -15.781 1.430 10.675 1.00 92.38 92 LEU A O 1
ATOM 787 N N . LYS A 1 93 ? -13.740 1.754 11.568 1.00 92.81 93 LYS A N 1
ATOM 788 C CA . LYS A 1 93 ? -12.992 1.488 10.344 1.00 92.81 93 LYS A CA 1
ATOM 789 C C . LYS A 1 93 ? -11.920 0.442 10.563 1.00 92.81 93 LYS A C 1
ATOM 791 O O . LYS A 1 93 ? -11.297 0.391 11.618 1.00 92.81 93 LYS A O 1
ATOM 796 N N . ILE A 1 94 ? -11.673 -0.364 9.544 1.00 92.25 94 ILE A N 1
ATOM 797 C CA . ILE A 1 94 ? -10.591 -1.337 9.521 1.00 92.25 94 ILE A CA 1
ATOM 798 C C . ILE A 1 94 ? -9.583 -0.931 8.456 1.00 92.25 94 ILE A C 1
ATOM 800 O O . ILE A 1 94 ? -9.938 -0.672 7.304 1.00 92.25 94 ILE A O 1
ATOM 804 N N . MET A 1 95 ? -8.314 -0.900 8.856 1.00 91.75 95 MET A N 1
ATOM 805 C CA . MET A 1 95 ? -7.184 -0.863 7.941 1.00 91.75 95 MET A CA 1
ATOM 806 C C . MET A 1 95 ? -6.707 -2.292 7.697 1.00 91.75 95 MET A C 1
ATOM 808 O O . MET A 1 95 ? -6.278 -2.953 8.637 1.00 91.75 95 MET A O 1
ATOM 812 N N . ALA A 1 96 ? -6.783 -2.768 6.457 1.00 88.69 96 ALA A N 1
ATOM 813 C CA . ALA A 1 96 ? -6.411 -4.136 6.105 1.00 88.69 96 ALA A CA 1
ATOM 814 C C . ALA A 1 96 ? -5.992 -4.261 4.628 1.00 88.69 96 ALA A C 1
ATOM 816 O O . ALA A 1 96 ? -6.374 -3.432 3.796 1.00 88.69 96 ALA A O 1
ATOM 817 N N . PRO A 1 97 ? -5.223 -5.296 4.245 1.00 83.81 97 PRO A N 1
ATOM 818 C CA . PRO A 1 97 ? -4.981 -5.628 2.844 1.00 83.81 97 PRO A CA 1
ATOM 819 C C . PRO A 1 97 ? -6.276 -5.774 2.046 1.00 83.81 97 PRO A C 1
ATOM 821 O O . PRO A 1 97 ? -7.256 -6.313 2.549 1.00 83.81 97 PRO A O 1
ATOM 824 N N . SER A 1 98 ? -6.262 -5.384 0.765 1.00 75.62 98 SER A N 1
ATOM 825 C CA . SER A 1 98 ? -7.458 -5.477 -0.094 1.00 75.62 98 SER A CA 1
ATOM 826 C C . SER A 1 98 ? -8.063 -6.885 -0.132 1.00 75.62 98 SER A C 1
ATOM 828 O O . SER A 1 98 ? -9.279 -7.011 -0.157 1.00 75.62 98 SER A O 1
ATOM 830 N N . LYS A 1 99 ? -7.226 -7.927 -0.035 1.00 72.50 99 LYS A N 1
ATOM 831 C CA . LYS A 1 99 ? -7.664 -9.328 0.004 1.00 72.50 99 LYS A CA 1
ATOM 832 C C . LYS A 1 99 ? -8.592 -9.647 1.182 1.00 72.50 99 LYS A C 1
ATOM 834 O O . LYS A 1 99 ? -9.456 -10.490 1.017 1.00 72.50 99 LYS A O 1
ATOM 839 N N . LEU A 1 100 ? -8.459 -8.981 2.336 1.00 62.34 100 LEU A N 1
ATOM 840 C CA . LEU A 1 100 ? -9.305 -9.241 3.517 1.00 62.34 100 LEU A CA 1
ATOM 841 C C . LEU A 1 100 ? -1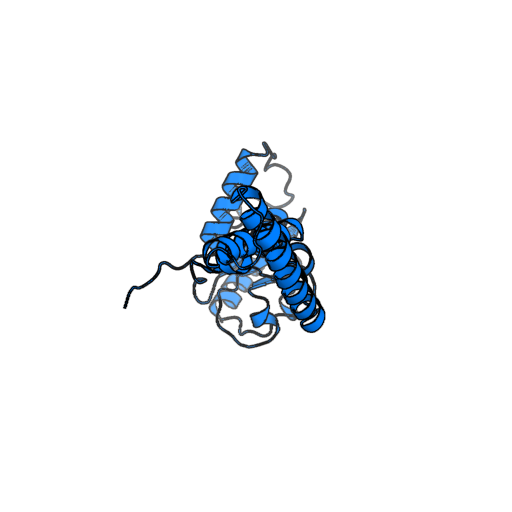0.732 -8.704 3.388 1.00 62.34 100 LEU A C 1
ATOM 843 O O . LEU A 1 100 ? -11.625 -9.082 4.142 1.00 62.34 100 LEU A O 1
ATOM 847 N N . PHE A 1 101 ? -10.948 -7.819 2.420 1.00 60.16 101 PHE A N 1
ATOM 848 C CA . PHE A 1 101 ? -12.279 -7.366 2.036 1.00 60.16 101 PHE A CA 1
ATOM 849 C C . PHE A 1 101 ? -12.919 -8.297 0.988 1.00 60.16 101 PHE A C 1
ATOM 851 O O . PHE A 1 101 ? -14.098 -8.152 0.674 1.00 60.16 101 PHE A O 1
ATOM 858 N N . GLU A 1 102 ? -12.168 -9.269 0.459 1.00 58.09 102 GLU A N 1
ATOM 859 C CA . GLU A 1 102 ? -12.643 -10.255 -0.521 1.00 58.09 102 GLU A CA 1
ATOM 860 C C . GLU A 1 102 ? -12.772 -11.653 0.075 1.00 58.09 102 GLU A C 1
ATOM 862 O O . GLU A 1 102 ? -13.768 -12.326 -0.173 1.00 58.09 102 GLU A O 1
ATOM 867 N N . LEU A 1 103 ? -11.765 -12.071 0.844 1.00 56.34 103 LEU A N 1
ATOM 868 C CA . LEU A 1 103 ? -11.527 -13.436 1.289 1.00 56.34 103 LEU A CA 1
ATOM 869 C C . LEU A 1 103 ? -11.106 -13.445 2.761 1.00 56.34 103 LEU A C 1
ATOM 871 O O . LEU A 1 103 ? -10.408 -12.545 3.235 1.00 56.34 103 LEU A O 1
ATOM 875 N N . GLU A 1 104 ? -11.484 -14.508 3.464 1.00 56.25 104 GLU A N 1
ATOM 876 C CA . GLU A 1 104 ? -11.079 -14.781 4.841 1.00 56.25 104 GLU A CA 1
ATOM 877 C C . GLU A 1 104 ? -9.597 -15.194 4.864 1.00 56.25 104 GLU A C 1
ATOM 879 O O . GLU A 1 104 ? -9.246 -16.369 4.837 1.00 56.25 104 GLU A O 1
ATOM 884 N N . ASN A 1 105 ? -8.701 -14.212 4.812 1.00 55.34 105 ASN A N 1
ATOM 885 C CA . ASN A 1 105 ? -7.261 -14.425 4.938 1.00 55.34 105 ASN A CA 1
ATOM 886 C C . ASN A 1 105 ? -6.727 -13.716 6.195 1.00 55.34 105 ASN A C 1
ATOM 888 O O . ASN A 1 105 ? -7.450 -12.981 6.864 1.00 55.34 105 ASN A O 1
ATOM 892 N N . TYR A 1 106 ? -5.469 -13.949 6.549 1.00 55.56 106 TYR A N 1
ATOM 893 C CA . TYR A 1 106 ? -4.930 -13.639 7.875 1.00 55.56 106 TYR A CA 1
ATOM 894 C C . TYR A 1 106 ? -3.735 -12.676 7.810 1.00 55.56 106 TYR A C 1
ATOM 896 O O . TYR A 1 106 ? -2.631 -13.018 8.222 1.00 55.56 106 TYR A O 1
ATOM 904 N N . ASP A 1 107 ? -3.956 -11.452 7.322 1.00 63.03 107 ASP A N 1
ATOM 905 C CA . ASP A 1 107 ? -2.912 -10.414 7.270 1.00 63.03 107 ASP A CA 1
ATOM 906 C C . ASP A 1 107 ? -3.335 -9.131 8.021 1.00 63.03 107 ASP A C 1
ATOM 908 O O . ASP A 1 107 ? -4.041 -8.283 7.476 1.00 63.03 107 ASP A O 1
ATOM 912 N N . ASP A 1 108 ? -2.860 -8.992 9.261 1.00 72.25 108 ASP A N 1
ATOM 913 C CA . ASP A 1 108 ? -2.718 -7.758 10.059 1.00 72.25 108 ASP A CA 1
ATOM 914 C C . ASP A 1 108 ? -3.780 -6.631 9.925 1.00 72.25 108 ASP A C 1
ATOM 916 O O . ASP A 1 108 ? -3.454 -5.489 9.575 1.00 72.25 108 ASP A O 1
ATOM 920 N N . PRO A 1 109 ? -5.067 -6.882 10.220 1.00 86.44 109 PRO A N 1
ATOM 921 C CA . PRO A 1 109 ? -6.055 -5.816 10.361 1.00 86.44 109 PRO A CA 1
ATOM 922 C C . PRO A 1 109 ? -5.829 -4.943 11.610 1.00 86.44 109 PRO A C 1
ATOM 924 O O . PRO A 1 109 ? -5.496 -5.412 12.703 1.00 86.44 109 PRO A O 1
ATOM 927 N N . LEU A 1 110 ? -6.089 -3.644 11.456 1.00 91.19 110 LEU A N 1
ATOM 928 C CA . LEU A 1 110 ? -6.152 -2.677 12.552 1.00 91.19 110 LEU A CA 1
ATOM 929 C C . LEU A 1 110 ? -7.553 -2.070 12.621 1.00 91.19 110 LEU A C 1
ATOM 931 O O . LEU A 1 110 ? -8.038 -1.525 11.630 1.00 91.19 110 LEU A O 1
ATOM 935 N N . LEU A 1 111 ? -8.182 -2.139 13.795 1.00 92.69 111 LEU A N 1
ATOM 936 C CA . LEU A 1 111 ? -9.489 -1.545 14.071 1.00 92.69 111 LEU A CA 1
ATOM 937 C C . LEU A 1 111 ? -9.329 -0.151 14.660 1.00 92.69 111 LEU A C 1
ATOM 939 O O . LEU A 1 111 ? -8.700 0.035 15.705 1.00 92.69 111 LEU A O 1
ATOM 943 N N . PHE A 1 112 ? -9.987 0.801 14.022 1.00 93.56 112 PHE A N 1
ATOM 944 C CA . PHE A 1 112 ? -10.035 2.191 14.415 1.00 93.56 112 PHE A CA 1
ATOM 945 C C . PHE A 1 112 ? -11.462 2.615 14.744 1.00 93.56 112 PHE A C 1
ATOM 947 O O . PHE A 1 112 ? -12.413 2.216 14.073 1.00 93.56 112 PHE A O 1
ATOM 954 N N . ALA A 1 113 ? -11.586 3.481 15.740 1.00 91.81 113 ALA A N 1
ATOM 955 C CA . ALA A 1 113 ? -12.775 4.280 15.979 1.00 91.81 113 ALA A CA 1
ATOM 956 C C . ALA A 1 113 ? -12.554 5.682 15.404 1.00 91.81 113 ALA A C 1
ATOM 958 O O . ALA A 1 113 ? -11.521 6.304 15.664 1.00 91.81 113 ALA A O 1
ATOM 959 N N . LYS A 1 114 ? -13.496 6.170 14.599 1.00 90.25 114 LYS A N 1
ATOM 960 C CA . LYS A 1 114 ? -13.486 7.547 14.102 1.00 90.25 114 LYS A CA 1
ATOM 961 C C . LYS A 1 114 ? -13.723 8.514 15.260 1.00 90.25 114 LYS A C 1
ATOM 963 O O . LYS A 1 114 ? -14.580 8.279 16.106 1.00 90.25 114 LYS A O 1
ATOM 968 N N . LEU A 1 115 ? -12.951 9.590 15.268 1.00 86.38 115 LEU A N 1
ATOM 969 C CA . LEU A 1 115 ? -13.119 10.748 16.135 1.00 86.38 115 LEU A CA 1
ATOM 970 C C . LEU A 1 115 ? -13.417 11.988 15.265 1.00 86.38 115 LEU A C 1
ATOM 972 O O . LEU A 1 115 ? -13.608 11.887 14.051 1.00 86.38 115 LEU A O 1
ATOM 976 N N . GLU A 1 116 ? -13.475 13.163 15.881 1.00 81.31 116 GLU A N 1
ATOM 977 C CA . GLU A 1 116 ? -13.639 14.448 15.188 1.00 81.31 116 GLU A CA 1
ATOM 978 C C . GLU A 1 116 ? -12.351 14.882 14.468 1.00 81.31 116 GLU A C 1
ATOM 980 O O . GLU A 1 116 ? -11.266 14.335 14.683 1.00 81.31 116 GLU A O 1
ATOM 985 N N . ASP A 1 117 ? -12.497 15.866 13.577 1.00 83.38 117 ASP A N 1
ATOM 986 C CA . ASP A 1 117 ? -11.406 16.537 12.858 1.00 83.38 117 ASP A CA 1
ATOM 987 C C . ASP A 1 117 ? -10.467 15.594 12.086 1.00 83.38 117 ASP A C 1
ATOM 989 O O . ASP A 1 117 ? -9.273 15.842 11.946 1.00 83.38 117 ASP A O 1
ATOM 993 N N . GLY A 1 118 ? -11.002 14.479 11.575 1.00 84.88 118 GLY A N 1
ATOM 994 C CA . GLY A 1 118 ? -10.234 13.527 10.767 1.00 84.88 118 GLY A CA 1
ATOM 995 C C . GLY A 1 118 ? -9.270 12.653 11.572 1.00 84.88 118 GLY A C 1
ATOM 996 O O . GLY A 1 118 ? -8.441 11.953 10.981 1.00 84.88 118 GLY A O 1
ATOM 997 N N . TYR A 1 119 ? -9.384 12.653 12.899 1.00 88.75 119 TYR A N 1
ATOM 998 C CA . TYR A 1 119 ? -8.626 11.760 13.760 1.00 88.75 119 TYR A CA 1
ATOM 999 C C . TYR A 1 119 ? -9.327 10.420 13.954 1.00 88.75 119 TYR A C 1
ATOM 1001 O O . TYR A 1 119 ? -10.549 10.293 13.929 1.00 88.75 119 TYR A O 1
ATOM 1009 N N . TYR A 1 120 ? -8.512 9.397 14.167 1.00 91.75 120 TYR A N 1
ATOM 1010 C CA . TYR A 1 120 ? -8.942 8.035 14.413 1.00 91.75 120 TYR A CA 1
ATOM 1011 C C . TYR A 1 120 ? -8.165 7.473 15.597 1.00 91.75 120 TYR A C 1
ATOM 1013 O O . TYR A 1 120 ? -6.956 7.681 15.729 1.00 91.75 120 TYR A O 1
ATOM 1021 N N . TYR A 1 121 ? -8.860 6.739 16.455 1.00 91.25 121 TYR A N 1
ATOM 1022 C CA . TYR A 1 121 ? -8.271 6.067 17.600 1.00 91.25 121 TYR A CA 1
ATOM 1023 C C . TYR A 1 121 ? -8.093 4.581 17.315 1.00 91.25 121 TYR A C 1
ATOM 1025 O O . TYR A 1 121 ? -9.053 3.889 16.980 1.00 91.25 121 TYR A O 1
ATOM 1033 N N . LEU A 1 122 ? -6.873 4.076 17.470 1.00 93.12 122 LEU A N 1
ATOM 1034 C CA . LEU A 1 122 ? -6.572 2.660 17.321 1.00 93.12 122 LEU A CA 1
ATOM 1035 C C . LEU A 1 122 ? -7.079 1.872 18.536 1.00 93.12 122 LEU A C 1
ATOM 1037 O O . LEU A 1 122 ? -6.515 1.948 19.631 1.00 93.12 122 LEU A O 1
ATOM 1041 N N . ILE A 1 123 ? -8.103 1.051 18.316 1.00 91.88 123 ILE A N 1
ATOM 1042 C CA . ILE A 1 123 ? -8.685 0.175 19.336 1.00 91.88 123 ILE A CA 1
ATOM 1043 C C . ILE A 1 123 ? -7.795 -1.052 19.521 1.00 91.88 123 ILE A C 1
ATOM 1045 O O . ILE A 1 123 ? -7.302 -1.322 20.622 1.00 91.88 123 ILE A O 1
ATOM 1049 N N . HIS A 1 124 ? -7.556 -1.783 18.430 1.00 91.75 124 HIS A N 1
ATOM 1050 C CA . HIS A 1 124 ? -6.808 -3.030 18.474 1.00 91.75 124 HIS A CA 1
ATOM 1051 C C . HIS A 1 124 ? -6.192 -3.402 17.120 1.00 91.75 124 HIS A C 1
ATOM 1053 O O . HIS A 1 124 ? -6.679 -3.004 16.065 1.00 91.75 124 HIS A O 1
ATOM 1059 N N . LYS A 1 125 ? -5.123 -4.197 17.180 1.00 90.50 125 LYS A N 1
ATOM 1060 C CA . LYS A 1 125 ? -4.458 -4.857 16.058 1.00 90.50 125 LYS A CA 1
ATOM 1061 C C . LYS A 1 125 ? -4.466 -6.355 16.355 1.00 90.50 125 LYS A C 1
ATOM 1063 O O . LYS A 1 125 ? -4.097 -6.729 17.466 1.00 90.50 125 LYS A O 1
ATOM 1068 N N . TRP A 1 126 ? -4.828 -7.174 15.376 1.00 88.19 126 TRP A N 1
ATOM 1069 C CA . TRP A 1 126 ? -4.741 -8.634 15.452 1.00 88.19 126 TRP A CA 1
ATOM 1070 C C . TRP A 1 126 ? -4.231 -9.199 14.125 1.00 88.19 126 TRP A C 1
ATOM 1072 O O . TRP A 1 126 ? -4.166 -8.475 13.137 1.00 88.19 126 TRP A O 1
ATOM 1082 N N . GLY A 1 127 ? -3.890 -10.487 14.103 1.00 82.75 127 GLY A N 1
ATOM 1083 C CA . GLY A 1 127 ? -3.340 -11.154 12.922 1.00 82.75 127 GLY A CA 1
ATOM 1084 C C . GLY A 1 127 ? -1.813 -11.244 12.934 1.00 82.75 127 GLY A C 1
ATOM 1085 O O . GLY A 1 127 ? -1.179 -11.112 13.980 1.00 82.75 127 GLY A O 1
ATOM 1086 N N . ASN A 1 128 ? -1.252 -11.555 11.764 1.00 78.81 128 ASN A N 1
ATOM 1087 C CA . ASN A 1 128 ? 0.183 -11.725 11.558 1.00 78.81 128 ASN A CA 1
ATOM 1088 C C . ASN A 1 128 ? 0.814 -10.518 10.865 1.00 78.81 128 ASN A C 1
ATOM 1090 O O . ASN A 1 128 ? 0.279 -10.036 9.866 1.00 78.81 128 ASN A O 1
ATOM 1094 N N . ASP A 1 129 ? 2.015 -10.147 11.321 1.00 82.50 129 ASP A N 1
ATOM 1095 C CA . ASP A 1 129 ? 2.819 -9.088 10.713 1.00 82.50 129 ASP A CA 1
ATOM 1096 C C . ASP A 1 129 ? 3.031 -9.289 9.205 1.00 82.50 129 ASP A C 1
ATOM 1098 O O . ASP A 1 129 ? 3.230 -10.406 8.713 1.00 82.50 129 ASP A O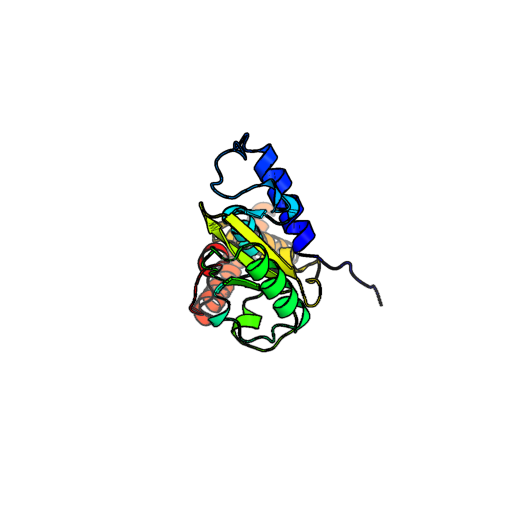 1
ATOM 1102 N N . LEU A 1 130 ? 3.047 -8.175 8.471 1.00 82.75 130 LEU A N 1
ATOM 1103 C CA . LEU A 1 130 ? 3.248 -8.161 7.026 1.00 82.75 130 LEU A CA 1
ATOM 1104 C C . LEU A 1 130 ? 4.659 -8.631 6.654 1.00 82.75 130 LEU A C 1
ATOM 1106 O O . LEU A 1 130 ? 5.625 -8.429 7.386 1.00 82.75 130 LEU A O 1
ATOM 1110 N N . SER A 1 131 ? 4.822 -9.192 5.455 1.00 84.75 131 SER A N 1
ATOM 1111 C CA . SER A 1 131 ? 6.155 -9.520 4.938 1.00 84.75 131 SER A CA 1
ATOM 1112 C C . SER A 1 131 ? 7.010 -8.257 4.763 1.00 84.75 131 SER A C 1
ATOM 1114 O O . SER A 1 131 ? 6.537 -7.295 4.150 1.00 84.75 131 SER A O 1
ATOM 1116 N N . PHE A 1 132 ? 8.281 -8.292 5.168 1.00 84.56 132 PHE A N 1
ATOM 1117 C CA . PHE A 1 132 ? 9.202 -7.150 5.064 1.00 84.56 132 PHE A CA 1
ATOM 1118 C C . PHE A 1 132 ? 9.310 -6.549 3.656 1.00 84.56 132 PHE A C 1
ATOM 1120 O O . PHE A 1 132 ? 9.207 -5.338 3.465 1.00 84.56 132 PHE A O 1
ATOM 1127 N N . PHE A 1 133 ? 9.391 -7.394 2.627 1.00 86.94 133 PHE A N 1
ATOM 1128 C CA . PHE A 1 133 ? 9.482 -6.942 1.233 1.00 86.94 133 PHE A CA 1
ATOM 1129 C C . PHE A 1 133 ? 8.158 -6.444 0.639 1.00 86.94 133 PHE A C 1
ATOM 1131 O O . PHE A 1 133 ? 8.121 -6.054 -0.531 1.00 86.94 133 PHE A O 1
ATOM 1138 N N . ARG A 1 134 ? 7.058 -6.426 1.408 1.00 88.81 134 ARG A N 1
ATOM 1139 C CA . ARG A 1 134 ? 5.745 -6.009 0.896 1.00 88.81 134 ARG A CA 1
ATOM 1140 C C . ARG A 1 134 ? 5.796 -4.600 0.329 1.00 88.81 134 ARG A C 1
ATOM 1142 O O . ARG A 1 134 ? 5.317 -4.389 -0.782 1.00 88.81 134 ARG A O 1
ATOM 1149 N N . LYS A 1 135 ? 6.402 -3.666 1.071 1.00 89.75 135 LYS A N 1
ATOM 1150 C CA . LYS A 1 135 ? 6.525 -2.257 0.677 1.00 89.75 135 LYS A CA 1
ATOM 1151 C C . LYS A 1 135 ? 7.226 -2.109 -0.672 1.00 89.75 135 LYS A C 1
ATOM 1153 O O . LYS A 1 135 ? 6.756 -1.356 -1.516 1.00 89.75 135 LYS A O 1
ATOM 1158 N N . LEU A 1 136 ? 8.304 -2.865 -0.888 1.00 90.50 136 LEU A N 1
ATOM 1159 C CA . LEU A 1 136 ? 9.059 -2.857 -2.141 1.00 90.50 136 LEU A CA 1
ATOM 1160 C C . LEU A 1 136 ? 8.245 -3.465 -3.291 1.00 90.50 136 LEU A C 1
ATOM 1162 O O . LEU A 1 136 ? 8.145 -2.869 -4.357 1.00 90.50 136 LEU A O 1
ATOM 1166 N N . LYS A 1 137 ? 7.587 -4.606 -3.056 1.00 90.50 137 LYS A N 1
ATOM 1167 C CA . LYS A 1 137 ? 6.774 -5.295 -4.070 1.00 90.50 137 LYS A CA 1
ATOM 1168 C C . LYS A 1 137 ? 5.620 -4.437 -4.596 1.00 90.50 137 LYS A C 1
ATOM 1170 O O . LYS A 1 137 ? 5.280 -4.522 -5.772 1.00 90.50 137 LYS A O 1
ATOM 1175 N N . VAL A 1 138 ? 4.989 -3.640 -3.731 1.00 91.44 138 VAL A N 1
ATOM 1176 C CA . VAL A 1 138 ? 3.854 -2.783 -4.117 1.00 91.44 138 VAL A CA 1
ATOM 1177 C C . VAL A 1 138 ? 4.267 -1.365 -4.517 1.00 91.44 138 VAL A C 1
ATOM 1179 O O . VAL A 1 138 ? 3.410 -0.594 -4.945 1.00 91.44 138 VAL A O 1
ATOM 1182 N N . TRP A 1 139 ? 5.555 -1.020 -4.400 1.00 94.31 139 TRP A N 1
ATOM 1183 C CA . TRP A 1 139 ? 6.084 0.318 -4.674 1.00 94.31 139 TRP A CA 1
ATOM 1184 C C . TRP A 1 139 ? 5.820 0.827 -6.100 1.00 94.31 139 TRP A C 1
ATOM 1186 O O . TRP A 1 139 ? 5.426 1.990 -6.215 1.00 94.31 139 TRP A O 1
ATOM 1196 N N . PRO A 1 140 ? 5.941 0.010 -7.170 1.00 92.62 140 PRO A N 1
ATOM 1197 C CA . PRO A 1 140 ? 5.637 0.469 -8.527 1.00 92.62 140 PRO A CA 1
ATOM 1198 C C . PRO A 1 140 ? 4.184 0.924 -8.687 1.00 92.62 140 PRO A C 1
ATOM 1200 O O . PRO A 1 140 ? 3.895 1.822 -9.459 1.00 92.62 140 PRO A O 1
ATOM 1203 N N . TYR A 1 141 ? 3.258 0.352 -7.914 1.00 91.31 141 TYR A N 1
ATOM 1204 C CA . TYR A 1 141 ? 1.824 0.621 -8.031 1.00 91.31 141 TYR A CA 1
ATOM 1205 C C . TYR A 1 141 ? 1.344 1.791 -7.166 1.00 91.31 141 TYR A C 1
ATOM 1207 O O . TYR A 1 141 ? 0.137 1.969 -7.010 1.00 91.31 141 TYR A O 1
ATOM 1215 N N . LYS A 1 142 ? 2.246 2.571 -6.556 1.00 91.56 142 LYS A N 1
ATOM 1216 C CA . LYS A 1 142 ? 1.849 3.691 -5.687 1.00 91.56 142 LYS A CA 1
ATOM 1217 C C . LYS A 1 142 ? 1.107 4.789 -6.447 1.00 91.56 142 LYS A C 1
ATOM 1219 O O . LYS A 1 142 ? 0.045 5.198 -5.987 1.00 91.56 142 LYS A O 1
ATOM 1224 N N . ASN A 1 143 ? 1.669 5.210 -7.577 1.00 92.31 143 ASN A N 1
ATOM 1225 C CA . ASN A 1 143 ? 1.164 6.250 -8.472 1.00 92.31 143 ASN A CA 1
ATOM 1226 C C . ASN A 1 143 ? 1.772 6.060 -9.878 1.00 92.31 143 ASN A C 1
ATOM 1228 O O . ASN A 1 143 ? 2.610 5.174 -10.088 1.00 92.31 143 ASN A O 1
ATOM 1232 N N . LEU A 1 144 ? 1.382 6.919 -10.822 1.00 91.38 144 LEU A N 1
ATOM 1233 C CA . LEU A 1 144 ? 1.859 6.869 -12.207 1.00 91.38 144 LEU A CA 1
ATOM 1234 C C . LEU A 1 144 ? 3.378 7.096 -12.345 1.00 91.38 144 LEU A C 1
ATOM 1236 O O . LEU A 1 144 ? 4.035 6.455 -13.160 1.00 91.38 144 LEU A O 1
ATOM 1240 N N . ILE A 1 145 ? 3.967 7.977 -11.540 1.00 93.50 145 ILE A N 1
ATOM 1241 C CA . ILE A 1 145 ? 5.403 8.286 -11.619 1.00 93.50 145 ILE A CA 1
ATOM 1242 C C . ILE A 1 145 ? 6.228 7.066 -11.189 1.00 93.50 145 ILE A C 1
ATOM 1244 O O . ILE A 1 145 ? 7.180 6.683 -11.865 1.00 93.50 145 ILE A O 1
ATOM 1248 N N . ASN A 1 146 ? 5.835 6.409 -10.098 1.00 94.38 146 ASN A N 1
ATOM 1249 C CA . ASN A 1 146 ? 6.496 5.220 -9.573 1.00 94.38 146 ASN A CA 1
ATOM 1250 C C . ASN A 1 146 ? 6.516 4.068 -10.587 1.00 94.38 146 ASN A C 1
ATOM 1252 O O . ASN A 1 146 ? 7.545 3.404 -10.721 1.00 94.38 146 ASN A O 1
ATOM 1256 N N . ILE A 1 147 ? 5.410 3.835 -11.305 1.00 93.75 147 ILE A N 1
ATOM 1257 C CA . ILE A 1 147 ? 5.367 2.773 -12.316 1.00 93.75 147 ILE A CA 1
ATOM 1258 C C . ILE A 1 147 ? 6.243 3.119 -13.521 1.00 93.75 147 ILE A C 1
ATOM 1260 O O . ILE A 1 147 ? 6.956 2.247 -14.006 1.00 93.75 147 ILE A O 1
ATOM 1264 N N . LEU A 1 148 ? 6.267 4.385 -13.955 1.00 94.38 148 LEU A N 1
ATOM 1265 C CA . LEU A 1 148 ? 7.131 4.831 -15.050 1.00 94.38 148 LEU A CA 1
ATOM 1266 C C . LEU A 1 148 ? 8.611 4.677 -14.690 1.00 94.38 148 LEU A C 1
ATOM 1268 O O . LEU A 1 148 ? 9.374 4.116 -15.471 1.00 94.38 148 LEU A O 1
ATOM 1272 N N . VAL A 1 149 ? 9.010 5.088 -13.483 1.00 96.31 149 VAL A N 1
ATOM 1273 C CA . VAL A 1 149 ? 10.381 4.888 -12.986 1.00 96.31 149 VAL A CA 1
ATOM 1274 C C . VAL A 1 149 ? 10.726 3.399 -12.934 1.00 96.31 149 VAL A C 1
ATOM 1276 O O . VAL A 1 149 ? 11.803 3.003 -13.373 1.00 96.31 149 VAL A O 1
ATOM 1279 N N . PHE A 1 150 ? 9.813 2.557 -12.443 1.00 96.06 150 PHE A N 1
ATOM 1280 C CA . PHE A 1 150 ? 10.025 1.111 -12.403 1.00 96.06 150 PHE A CA 1
ATOM 1281 C C . PHE A 1 150 ? 10.206 0.505 -13.803 1.00 96.06 150 PHE A C 1
ATOM 1283 O O . PHE A 1 150 ? 11.127 -0.286 -14.007 1.00 96.06 150 PHE A O 1
ATOM 1290 N N . ILE A 1 151 ? 9.373 0.906 -14.768 1.00 96.31 151 ILE A N 1
ATOM 1291 C CA . ILE A 1 151 ? 9.465 0.478 -16.170 1.00 96.31 151 ILE A CA 1
ATOM 1292 C C . ILE A 1 151 ? 10.799 0.916 -16.786 1.00 96.31 151 ILE A C 1
ATOM 1294 O O . ILE A 1 151 ? 11.459 0.113 -17.443 1.00 96.31 151 ILE A O 1
ATOM 1298 N N . SER A 1 152 ? 11.244 2.147 -16.540 1.00 96.75 152 SER A N 1
ATOM 1299 C CA . SER A 1 152 ? 12.541 2.624 -17.029 1.00 96.75 152 SER A CA 1
ATOM 1300 C C . SER A 1 152 ? 13.707 1.831 -16.435 1.00 96.75 152 SER A C 1
ATOM 1302 O O . SER A 1 152 ? 14.590 1.398 -17.174 1.00 96.75 152 SER A O 1
ATOM 1304 N N . LEU A 1 153 ? 13.693 1.570 -15.123 1.00 97.12 153 LEU A N 1
ATOM 1305 C CA . LEU A 1 153 ? 14.744 0.803 -14.444 1.00 97.12 153 LEU A CA 1
ATOM 1306 C C . LEU A 1 153 ? 14.803 -0.651 -14.918 1.00 97.12 153 LEU A C 1
ATOM 1308 O O . LEU A 1 153 ? 15.887 -1.150 -15.211 1.00 97.12 153 LEU A O 1
ATOM 1312 N N . ILE A 1 154 ? 13.659 -1.333 -15.025 1.00 96.81 154 ILE A N 1
ATOM 1313 C CA . ILE A 1 154 ? 13.647 -2.723 -15.496 1.00 96.81 154 ILE A CA 1
ATOM 1314 C C . ILE A 1 154 ? 14.063 -2.808 -16.966 1.00 96.81 154 ILE A C 1
ATOM 1316 O O . ILE A 1 154 ? 14.775 -3.732 -17.343 1.00 96.81 154 ILE A O 1
ATOM 1320 N N . SER A 1 155 ? 13.700 -1.812 -17.777 1.00 97.38 155 SER A N 1
ATOM 1321 C CA . SER A 1 155 ? 14.125 -1.740 -19.176 1.00 97.38 155 SER A CA 1
ATOM 1322 C C . SER A 1 155 ? 15.637 -1.545 -19.290 1.00 97.38 155 SER A C 1
ATOM 1324 O O . SER A 1 155 ? 16.271 -2.231 -20.087 1.00 97.38 155 SER A O 1
ATOM 1326 N N . LEU A 1 156 ? 16.241 -0.690 -18.455 1.00 96.69 156 LEU A N 1
ATOM 1327 C CA . LEU A 1 156 ? 17.700 -0.540 -18.381 1.00 96.69 156 LEU A CA 1
ATOM 1328 C C . LEU A 1 156 ? 18.391 -1.844 -17.963 1.00 96.69 156 LEU A C 1
ATOM 1330 O O . LEU A 1 156 ? 19.371 -2.236 -18.591 1.00 96.69 156 LEU A O 1
ATOM 1334 N N . LEU A 1 157 ? 17.865 -2.536 -16.948 1.00 96.56 157 LEU A N 1
ATOM 1335 C CA . LEU A 1 157 ? 18.413 -3.819 -16.495 1.00 96.56 157 LEU A CA 1
ATOM 1336 C C . LEU A 1 157 ? 18.347 -4.886 -17.590 1.00 96.56 157 LEU A C 1
ATOM 1338 O O . LEU A 1 157 ? 19.338 -5.565 -17.831 1.00 96.56 157 LEU A O 1
ATOM 1342 N N . ILE A 1 158 ? 17.209 -5.012 -18.279 1.00 95.31 158 ILE A N 1
ATOM 1343 C CA . ILE A 1 158 ? 17.069 -5.952 -19.398 1.00 95.31 158 ILE A CA 1
ATOM 1344 C C . ILE A 1 158 ? 18.049 -5.578 -20.514 1.00 95.31 158 ILE A C 1
ATOM 1346 O O . ILE A 1 158 ? 18.731 -6.455 -21.026 1.00 95.31 158 ILE A O 1
ATOM 1350 N N . THR A 1 159 ? 18.185 -4.289 -20.838 1.00 95.06 159 THR A N 1
ATOM 1351 C CA . THR A 1 159 ? 19.136 -3.817 -21.863 1.00 95.06 159 THR A CA 1
ATOM 1352 C C . THR A 1 159 ? 20.573 -4.190 -21.514 1.00 95.06 159 THR A C 1
ATOM 1354 O O . THR A 1 159 ? 21.306 -4.647 -22.380 1.00 95.06 159 THR A O 1
ATOM 1357 N N . ALA A 1 160 ? 20.976 -4.058 -20.249 1.00 93.38 160 ALA A N 1
ATOM 1358 C CA . ALA A 1 160 ? 22.319 -4.427 -19.804 1.00 93.38 160 ALA A CA 1
ATOM 1359 C C . ALA A 1 160 ? 22.602 -5.941 -19.882 1.00 93.38 160 ALA A C 1
ATOM 1361 O O . ALA A 1 160 ? 23.762 -6.338 -19.959 1.00 93.38 160 ALA A O 1
ATOM 1362 N N . LEU A 1 161 ? 21.561 -6.781 -19.856 1.00 93.44 161 LEU A N 1
ATOM 1363 C CA . LEU A 1 161 ? 21.673 -8.235 -20.019 1.00 93.44 161 LEU A CA 1
ATOM 1364 C C . LEU A 1 161 ? 21.646 -8.675 -21.487 1.00 93.44 161 LEU A C 1
ATOM 1366 O O . LEU A 1 161 ? 21.993 -9.817 -21.788 1.00 93.44 161 LEU A O 1
ATOM 1370 N N . VAL A 1 162 ? 21.206 -7.801 -22.394 1.00 89.75 162 VAL A N 1
ATOM 1371 C CA . VAL A 1 162 ? 21.168 -8.100 -23.821 1.00 89.75 162 VAL A CA 1
ATOM 1372 C C . VAL A 1 162 ? 22.597 -8.106 -24.376 1.00 89.75 162 VAL A C 1
ATOM 1374 O O . VAL A 1 162 ? 23.328 -7.132 -24.188 1.00 89.75 162 VAL A O 1
ATOM 1377 N N . PRO A 1 163 ? 23.017 -9.182 -25.067 1.00 83.12 163 PRO A N 1
ATOM 1378 C CA . PRO A 1 163 ? 24.330 -9.218 -25.694 1.00 83.12 163 PRO A CA 1
ATOM 1379 C C . PRO A 1 163 ? 24.433 -8.141 -26.781 1.00 83.12 163 PRO A C 1
ATOM 1381 O O . PRO A 1 163 ? 23.447 -7.804 -27.439 1.00 83.12 163 PRO A O 1
ATOM 1384 N N . GLY A 1 164 ? 25.641 -7.611 -26.987 1.00 73.81 164 GLY A N 1
ATOM 1385 C CA . GLY A 1 164 ? 25.900 -6.635 -28.047 1.00 73.81 164 GLY A CA 1
ATOM 1386 C C . GLY A 1 164 ? 25.521 -7.156 -29.442 1.00 73.81 164 GLY A C 1
ATOM 1387 O O . GLY A 1 164 ? 25.436 -8.365 -29.663 1.00 73.81 164 GLY A O 1
ATOM 1388 N N . ASN A 1 165 ? 25.350 -6.230 -30.391 1.00 70.31 165 ASN A N 1
ATOM 1389 C CA . ASN A 1 165 ? 25.065 -6.472 -31.816 1.00 70.31 165 ASN A CA 1
ATOM 1390 C C . ASN A 1 165 ? 23.611 -6.800 -32.217 1.00 70.31 165 ASN A C 1
ATOM 1392 O O . ASN A 1 165 ? 23.389 -7.139 -33.377 1.00 70.31 165 ASN A O 1
ATOM 1396 N N . ILE A 1 166 ? 22.604 -6.669 -31.338 1.00 79.75 166 ILE A N 1
ATOM 1397 C CA . ILE A 1 166 ? 21.190 -6.754 -31.780 1.00 79.75 166 ILE A CA 1
ATOM 1398 C C . ILE A 1 166 ? 20.829 -5.567 -32.683 1.00 79.75 166 ILE A C 1
ATOM 1400 O O . ILE A 1 166 ? 20.232 -5.740 -33.743 1.00 79.75 166 ILE A O 1
ATOM 1404 N N . PHE A 1 167 ? 21.227 -4.362 -32.274 1.00 79.12 167 PHE A N 1
ATOM 1405 C CA . PHE A 1 167 ? 21.160 -3.155 -33.089 1.00 79.12 167 PHE A CA 1
ATOM 1406 C C . PHE A 1 167 ? 22.587 -2.682 -33.331 1.00 79.12 167 PHE A C 1
ATOM 1408 O O . PHE A 1 167 ? 23.224 -2.157 -32.423 1.00 79.12 167 PHE A O 1
ATOM 1415 N N . TYR A 1 168 ? 23.097 -2.919 -34.537 1.00 77.38 168 TYR A N 1
ATOM 1416 C CA . TYR A 1 168 ? 24.453 -2.533 -34.910 1.00 77.38 168 TYR A CA 1
ATOM 1417 C C . TYR A 1 168 ? 24.493 -1.088 -35.412 1.00 77.38 168 TYR A C 1
ATOM 1419 O O . TYR A 1 168 ? 23.758 -0.719 -36.332 1.00 77.38 168 TYR A O 1
ATOM 1427 N N . TYR A 1 169 ? 25.387 -0.286 -34.842 1.00 78.88 169 TYR A N 1
ATOM 1428 C CA . TYR A 1 169 ? 25.678 1.071 -35.278 1.00 78.88 169 TYR A CA 1
ATOM 1429 C C . TYR A 1 169 ? 27.190 1.281 -35.280 1.00 78.88 169 TYR A C 1
ATOM 1431 O O . TYR A 1 169 ? 27.841 1.445 -34.245 1.00 78.88 169 TYR A O 1
ATOM 1439 N N . LYS A 1 170 ? 27.752 1.302 -36.491 1.00 79.88 170 LYS A N 1
ATOM 1440 C CA . LYS A 1 170 ? 29.195 1.294 -36.729 1.00 79.88 170 LYS A CA 1
ATOM 1441 C C . LYS A 1 170 ? 29.928 2.344 -35.883 1.00 79.88 170 LYS A C 1
ATOM 1443 O O . LYS A 1 170 ? 29.762 3.544 -36.081 1.00 79.88 170 LYS A O 1
ATOM 1448 N N . GLY A 1 171 ? 30.783 1.866 -34.979 1.00 82.56 171 GLY A N 1
ATOM 1449 C CA . GLY A 1 171 ? 31.700 2.696 -34.196 1.00 82.56 171 GLY A CA 1
ATOM 1450 C C . GLY A 1 171 ? 31.062 3.518 -33.072 1.00 82.56 171 GLY A C 1
ATOM 1451 O O . GLY A 1 171 ? 31.746 4.380 -32.529 1.00 82.56 171 GLY A O 1
ATOM 1452 N N . ASN A 1 172 ? 29.793 3.283 -32.704 1.00 88.62 172 ASN A N 1
ATOM 1453 C CA . ASN A 1 172 ? 29.149 4.002 -31.599 1.00 88.62 172 ASN A CA 1
ATOM 1454 C C . ASN A 1 172 ? 28.385 3.058 -30.646 1.00 88.62 172 ASN A C 1
ATOM 1456 O O . ASN A 1 172 ? 27.159 2.961 -30.729 1.00 88.62 172 ASN A O 1
ATOM 1460 N N . PRO A 1 173 ? 29.077 2.413 -29.687 1.00 86.44 173 PRO A N 1
ATOM 1461 C CA . PRO A 1 173 ? 28.443 1.497 -28.733 1.00 86.44 173 PRO A CA 1
ATOM 1462 C C . PRO A 1 173 ? 27.397 2.180 -27.833 1.00 86.44 173 PRO A C 1
ATOM 1464 O O . PRO A 1 173 ? 26.453 1.538 -27.377 1.00 86.44 173 PRO A O 1
ATOM 1467 N N . GLY A 1 174 ? 27.520 3.493 -27.594 1.00 89.50 174 GLY A N 1
ATOM 1468 C CA . GLY A 1 174 ? 26.523 4.257 -26.840 1.00 89.50 174 GLY A CA 1
ATOM 1469 C C . GLY A 1 174 ? 25.192 4.373 -27.588 1.00 89.50 174 GLY A C 1
ATOM 1470 O O . GLY A 1 174 ? 24.130 4.200 -26.990 1.00 89.50 174 GLY A O 1
ATOM 1471 N N . ALA A 1 175 ? 25.246 4.609 -28.902 1.00 90.56 175 ALA A N 1
ATOM 1472 C CA . ALA A 1 175 ? 24.061 4.621 -29.754 1.00 90.56 175 ALA A CA 1
ATOM 1473 C C . ALA A 1 175 ? 23.417 3.229 -29.848 1.00 90.56 175 ALA A C 1
ATOM 1475 O O . ALA A 1 175 ? 22.196 3.125 -29.736 1.00 90.56 175 ALA A O 1
ATOM 1476 N N . GLU A 1 176 ? 24.218 2.165 -29.981 1.00 91.06 176 GLU A N 1
ATOM 1477 C CA . GLU A 1 176 ? 23.725 0.778 -29.978 1.00 91.06 176 GLU A CA 1
ATOM 1478 C C . GLU A 1 176 ? 22.954 0.454 -28.692 1.00 91.06 176 GLU A C 1
ATOM 1480 O O . GLU A 1 176 ? 21.812 -0.016 -28.744 1.00 91.06 176 GLU A O 1
ATOM 1485 N N . PHE A 1 177 ? 23.534 0.775 -27.530 1.00 92.19 177 PHE A N 1
ATOM 1486 C CA . PHE A 1 177 ? 22.882 0.576 -26.237 1.00 92.19 177 PHE A CA 1
ATOM 1487 C C . PHE A 1 177 ? 21.592 1.394 -26.121 1.00 92.19 177 PHE A C 1
ATOM 1489 O O . PHE A 1 177 ? 20.558 0.866 -25.714 1.00 92.19 177 PHE A O 1
ATOM 1496 N N . PHE A 1 178 ? 21.625 2.673 -26.506 1.00 92.94 178 PHE A N 1
ATOM 1497 C CA . PHE A 1 178 ? 20.470 3.562 -26.395 1.00 92.94 178 PHE A CA 1
ATOM 1498 C C . PHE A 1 178 ? 19.303 3.125 -27.289 1.00 92.94 178 PHE A C 1
ATOM 1500 O O . PHE A 1 178 ? 18.160 3.096 -26.835 1.00 92.94 178 PHE A O 1
ATOM 1507 N N . ILE A 1 179 ? 19.573 2.723 -28.534 1.00 92.56 179 ILE A N 1
ATOM 1508 C CA . ILE A 1 179 ? 18.544 2.195 -29.441 1.00 92.56 179 ILE A CA 1
ATOM 1509 C C . ILE A 1 179 ? 17.961 0.899 -28.870 1.00 92.56 179 ILE A C 1
ATOM 1511 O O . ILE A 1 179 ? 16.739 0.764 -28.782 1.00 92.56 179 ILE A O 1
ATOM 1515 N N . THR A 1 180 ? 18.818 -0.018 -28.410 1.00 93.44 180 THR A N 1
ATOM 1516 C CA . THR A 1 180 ? 18.388 -1.270 -27.766 1.00 93.44 180 THR A CA 1
ATOM 1517 C C . THR A 1 180 ? 17.482 -0.988 -26.565 1.00 93.44 180 THR A C 1
ATOM 1519 O O . THR A 1 180 ? 16.403 -1.575 -26.446 1.00 93.44 180 THR A O 1
ATOM 1522 N N . PHE A 1 181 ? 17.861 -0.019 -25.728 1.00 95.12 181 PHE A N 1
ATOM 1523 C CA . PHE A 1 181 ? 17.061 0.438 -24.597 1.00 95.12 181 PHE A CA 1
ATOM 1524 C C . PHE A 1 181 ? 15.688 0.960 -25.022 1.00 95.12 181 PHE A C 1
ATOM 1526 O O . PHE A 1 181 ? 14.691 0.564 -24.424 1.00 95.12 181 PHE A O 1
ATOM 1533 N N . LEU A 1 182 ? 15.594 1.801 -26.058 1.00 95.31 182 LEU A N 1
ATOM 1534 C CA . LEU A 1 182 ? 14.307 2.325 -26.532 1.00 95.31 182 LEU A CA 1
ATOM 1535 C C . LEU A 1 182 ? 13.369 1.213 -27.026 1.00 95.31 182 LEU A C 1
ATOM 1537 O O . LEU A 1 182 ? 12.168 1.244 -26.738 1.00 95.31 182 LEU A O 1
ATOM 1541 N N . PHE A 1 183 ? 13.902 0.209 -27.727 1.00 94.50 183 PHE A N 1
ATOM 1542 C CA . PHE A 1 183 ? 13.123 -0.950 -28.174 1.00 94.50 183 PHE A CA 1
ATOM 1543 C C . PHE A 1 183 ? 12.609 -1.794 -27.002 1.00 94.50 183 PHE A C 1
ATOM 1545 O O . PHE A 1 183 ? 11.431 -2.175 -26.977 1.00 94.50 183 PHE A O 1
ATOM 1552 N N . ILE A 1 184 ? 13.461 -2.050 -26.008 1.00 96.00 184 ILE A N 1
ATOM 1553 C CA . ILE A 1 184 ? 13.075 -2.768 -24.789 1.00 96.00 184 ILE A CA 1
ATOM 1554 C C . ILE A 1 184 ? 12.044 -1.960 -24.005 1.00 96.00 184 ILE A C 1
ATOM 1556 O O . ILE A 1 184 ? 11.001 -2.502 -23.647 1.00 96.00 184 ILE A O 1
ATOM 1560 N N . LEU A 1 185 ? 12.280 -0.663 -23.806 1.00 97.00 185 LEU A N 1
ATOM 1561 C CA . LEU A 1 185 ? 11.389 0.237 -23.083 1.00 97.00 185 LEU A CA 1
ATOM 1562 C C . LEU A 1 185 ? 9.983 0.226 -23.683 1.00 97.00 185 LEU A C 1
ATOM 1564 O O . LEU A 1 185 ? 9.012 -0.007 -22.966 1.00 97.00 185 LEU A O 1
ATOM 1568 N N . LYS A 1 186 ? 9.865 0.398 -25.005 1.00 95.75 186 LYS A N 1
ATOM 1569 C CA . LYS A 1 186 ? 8.579 0.316 -25.715 1.00 95.75 186 LYS A CA 1
ATOM 1570 C C . LYS A 1 186 ? 7.881 -1.027 -25.471 1.00 95.75 186 LYS A C 1
ATOM 1572 O O . LYS A 1 186 ? 6.675 -1.058 -25.228 1.00 95.75 186 LYS A O 1
ATOM 1577 N N . SER A 1 187 ? 8.628 -2.127 -25.533 1.00 95.38 187 SER A N 1
ATOM 1578 C CA . SER A 1 187 ? 8.087 -3.482 -25.370 1.00 95.38 187 SER A CA 1
ATOM 1579 C C . SER A 1 187 ? 7.598 -3.732 -23.942 1.00 95.38 187 SER A C 1
ATOM 1581 O O . SER A 1 187 ? 6.495 -4.236 -23.736 1.00 95.38 187 SER A O 1
ATOM 1583 N N . VAL A 1 188 ? 8.376 -3.309 -22.943 1.00 96.44 188 VAL A N 1
ATOM 1584 C CA . VAL A 1 188 ? 7.995 -3.384 -21.529 1.00 96.44 188 VAL A CA 1
ATOM 1585 C C . VAL A 1 188 ? 6.761 -2.518 -21.266 1.00 96.44 188 VAL A C 1
ATOM 1587 O O . VAL A 1 188 ? 5.815 -2.999 -20.647 1.00 96.44 188 VAL A O 1
ATOM 1590 N N . ILE A 1 189 ? 6.709 -1.284 -21.783 1.00 95.25 189 ILE A N 1
ATOM 1591 C CA . ILE A 1 189 ? 5.522 -0.417 -21.676 1.00 95.25 189 ILE A CA 1
ATOM 1592 C C . ILE A 1 189 ? 4.279 -1.135 -22.213 1.00 95.25 189 ILE A C 1
ATOM 1594 O O . ILE A 1 189 ? 3.256 -1.162 -21.530 1.00 95.25 189 ILE A O 1
ATOM 1598 N N . ALA A 1 190 ? 4.365 -1.761 -23.391 1.00 94.38 190 ALA A N 1
ATOM 1599 C CA . ALA A 1 190 ? 3.241 -2.488 -23.981 1.00 94.38 190 ALA A CA 1
ATOM 1600 C C . ALA A 1 190 ? 2.737 -3.624 -23.070 1.00 94.38 190 ALA A C 1
ATOM 1602 O O . ALA A 1 190 ? 1.531 -3.749 -22.854 1.00 94.38 190 ALA A O 1
ATOM 1603 N N . ILE A 1 191 ? 3.649 -4.397 -22.468 1.00 93.56 191 ILE A N 1
ATOM 1604 C CA . ILE A 1 191 ? 3.311 -5.456 -21.502 1.00 93.56 191 ILE A CA 1
ATOM 1605 C C . ILE A 1 191 ? 2.589 -4.868 -20.281 1.00 93.56 191 ILE A C 1
ATOM 1607 O O . ILE A 1 191 ? 1.551 -5.384 -19.861 1.00 93.56 191 ILE A O 1
ATOM 1611 N N . PHE A 1 192 ? 3.110 -3.779 -19.711 1.00 90.75 192 PHE A N 1
ATOM 1612 C CA . PHE A 1 192 ? 2.509 -3.137 -18.541 1.00 90.75 192 PHE A CA 1
ATOM 1613 C C . PHE A 1 192 ? 1.127 -2.553 -18.831 1.00 90.75 192 PHE A C 1
ATOM 1615 O O . PHE A 1 192 ? 0.233 -2.703 -18.000 1.00 90.75 192 PHE A O 1
ATOM 1622 N N . ILE A 1 193 ? 0.930 -1.931 -19.996 1.00 89.88 193 ILE A N 1
ATOM 1623 C CA . ILE A 1 193 ? -0.383 -1.428 -20.422 1.00 89.88 193 ILE A CA 1
ATOM 1624 C C . ILE A 1 193 ? -1.363 -2.591 -20.576 1.00 89.88 193 ILE A C 1
ATOM 1626 O O . ILE A 1 193 ? -2.466 -2.524 -20.035 1.00 89.88 193 ILE A O 1
ATOM 1630 N N . TYR A 1 194 ? -0.951 -3.674 -21.243 1.00 89.75 194 TYR A N 1
ATOM 1631 C CA . TYR A 1 194 ? -1.790 -4.856 -21.434 1.00 89.75 194 TYR A CA 1
ATOM 1632 C C . TYR A 1 194 ? -2.266 -5.437 -20.097 1.00 89.75 194 TYR A C 1
ATOM 1634 O O . TYR A 1 194 ? -3.469 -5.568 -19.872 1.00 89.75 194 TYR A O 1
ATOM 1642 N N . TYR A 1 195 ? -1.346 -5.713 -19.166 1.00 86.50 195 TYR A N 1
ATOM 1643 C CA . TYR A 1 195 ? -1.711 -6.248 -17.849 1.00 86.50 195 TYR A CA 1
ATOM 1644 C C . TYR A 1 195 ? -2.442 -5.233 -16.966 1.00 86.50 195 TYR A C 1
ATOM 1646 O O . TYR A 1 195 ? -3.321 -5.617 -16.195 1.00 86.50 195 TYR A O 1
ATOM 1654 N N . GLY A 1 196 ? -2.090 -3.950 -17.054 1.00 84.00 196 GLY A N 1
ATOM 1655 C CA . GLY A 1 196 ? -2.744 -2.881 -16.304 1.00 84.00 196 GLY A CA 1
ATOM 1656 C C . GLY A 1 196 ? -4.217 -2.752 -16.677 1.00 84.00 196 GLY A C 1
ATOM 1657 O O . GLY A 1 196 ? -5.076 -2.771 -15.793 1.00 84.00 196 GLY A O 1
ATOM 1658 N N . PHE A 1 197 ? -4.503 -2.703 -17.981 1.00 79.19 197 PHE A N 1
ATOM 1659 C CA . PHE A 1 197 ? -5.862 -2.620 -18.507 1.00 79.19 197 PHE A CA 1
ATOM 1660 C C . PHE A 1 197 ? -6.635 -3.927 -18.298 1.00 79.19 197 PHE A C 1
ATOM 1662 O O . PHE A 1 197 ? -7.737 -3.902 -17.756 1.00 79.19 197 PHE A O 1
ATOM 1669 N N . SER A 1 198 ? -6.036 -5.078 -18.633 1.00 80.19 198 SER A N 1
ATOM 1670 C CA . SER A 1 198 ? -6.674 -6.397 -18.497 1.00 80.19 198 SER A CA 1
ATOM 1671 C C . SER A 1 198 ? -7.105 -6.705 -17.060 1.00 80.19 198 SER A C 1
ATOM 1673 O O . SER A 1 198 ? -8.159 -7.299 -16.847 1.00 80.19 198 SER A O 1
ATOM 1675 N N . LEU A 1 199 ? -6.319 -6.284 -16.065 1.00 75.75 199 LEU A N 1
ATOM 1676 C CA . LEU A 1 199 ? -6.617 -6.554 -14.658 1.00 75.75 199 LEU A CA 1
ATOM 1677 C C . LEU A 1 199 ? -7.442 -5.450 -13.980 1.00 75.75 199 LEU A C 1
ATOM 1679 O O . LEU A 1 199 ? -7.714 -5.579 -12.786 1.00 75.75 199 LEU A O 1
ATOM 1683 N N . GLY A 1 200 ? -7.783 -4.359 -14.682 1.00 73.06 200 GLY A N 1
ATOM 1684 C CA . GLY A 1 200 ? -8.532 -3.226 -14.120 1.00 73.06 200 GLY A CA 1
ATOM 1685 C C . GLY A 1 200 ? -7.894 -2.627 -12.860 1.00 73.06 200 GLY A C 1
ATOM 1686 O O . GLY A 1 200 ? -8.587 -2.097 -11.991 1.00 73.06 200 GLY A O 1
ATOM 1687 N N . LYS A 1 201 ? -6.572 -2.771 -12.691 1.00 79.94 201 LYS A N 1
ATOM 1688 C CA . LYS A 1 201 ? -5.896 -2.446 -11.430 1.00 79.94 201 LYS A CA 1
ATOM 1689 C C . LYS A 1 201 ? -5.613 -0.955 -11.334 1.00 79.94 201 LYS A C 1
ATOM 1691 O O . LYS A 1 201 ? -4.855 -0.410 -12.125 1.00 79.94 201 LYS A O 1
ATOM 1696 N N . ASN A 1 202 ? -6.116 -0.339 -10.270 1.00 86.69 202 ASN A N 1
ATOM 1697 C CA . ASN A 1 202 ? -5.806 1.045 -9.928 1.00 86.69 202 ASN A CA 1
ATOM 1698 C C . ASN A 1 202 ? -4.572 1.187 -9.013 1.00 86.69 202 ASN A C 1
ATOM 1700 O O . ASN A 1 202 ? -4.179 0.256 -8.283 1.00 86.69 202 ASN A O 1
ATOM 1704 N N . PHE A 1 203 ? -3.972 2.382 -9.053 1.00 90.44 203 PHE A N 1
ATOM 1705 C CA . PHE A 1 203 ? -2.864 2.783 -8.184 1.00 90.44 203 PHE A CA 1
ATOM 1706 C C . PHE A 1 203 ? -3.291 2.859 -6.715 1.00 90.44 203 PHE A C 1
ATOM 1708 O O . PHE A 1 203 ? -4.453 3.126 -6.400 1.00 90.44 203 PHE A O 1
ATOM 1715 N N . ASN A 1 204 ? -2.341 2.637 -5.802 1.00 90.81 204 ASN A N 1
ATOM 1716 C CA . ASN A 1 204 ? -2.596 2.594 -4.359 1.00 90.81 204 ASN A CA 1
ATOM 1717 C C . ASN A 1 204 ? -3.240 3.901 -3.854 1.00 90.81 204 ASN A C 1
ATOM 1719 O O . ASN A 1 204 ? -4.109 3.857 -2.982 1.00 90.81 204 ASN A O 1
ATOM 1723 N N . GLU A 1 205 ? -2.860 5.045 -4.433 1.00 91.19 205 GLU A N 1
ATOM 1724 C CA . GLU A 1 205 ? -3.405 6.370 -4.104 1.00 91.19 205 GLU A CA 1
ATOM 1725 C C . GLU A 1 205 ? -4.911 6.528 -4.368 1.00 91.19 205 GLU A C 1
ATOM 1727 O O . GLU A 1 205 ? -5.561 7.313 -3.682 1.00 91.19 205 GLU A O 1
ATOM 1732 N N . PHE A 1 206 ? -5.488 5.739 -5.282 1.00 89.12 206 PHE A N 1
ATOM 1733 C CA . PHE A 1 206 ? -6.906 5.829 -5.659 1.00 89.12 206 PHE A CA 1
ATOM 1734 C C . PHE A 1 206 ? -7.792 4.734 -5.058 1.00 89.12 206 PHE A C 1
ATOM 1736 O O . PHE A 1 206 ? -9.016 4.777 -5.211 1.00 89.12 206 PHE A O 1
ATOM 1743 N N . ILE A 1 207 ? -7.197 3.727 -4.410 1.00 89.19 207 ILE A N 1
ATOM 1744 C CA . ILE A 1 207 ? -7.934 2.563 -3.889 1.00 89.19 207 ILE A CA 1
ATOM 1745 C C . ILE A 1 207 ? -8.009 2.513 -2.365 1.00 89.19 207 ILE A C 1
ATOM 1747 O O . ILE A 1 207 ? -8.822 1.762 -1.832 1.00 89.19 207 ILE A O 1
ATOM 1751 N N . TRP A 1 208 ? -7.175 3.273 -1.650 1.00 91.56 208 TRP A N 1
ATOM 1752 C CA . TRP A 1 208 ? -7.035 3.135 -0.196 1.00 91.56 208 TRP A CA 1
ATOM 1753 C C . TRP A 1 208 ? -8.343 3.386 0.574 1.00 91.56 208 TRP A C 1
ATOM 1755 O O . TRP A 1 208 ? -8.568 2.747 1.594 1.00 91.56 208 TRP A O 1
ATOM 1765 N N . ASN A 1 209 ? -9.228 4.258 0.088 1.00 89.50 209 ASN A N 1
ATOM 1766 C CA . ASN A 1 209 ? -10.535 4.552 0.692 1.00 89.50 209 ASN A CA 1
ATOM 1767 C C . ASN A 1 209 ? -11.722 4.153 -0.207 1.00 89.50 209 ASN A C 1
ATOM 1769 O O . ASN A 1 209 ? -12.865 4.523 0.076 1.00 89.50 209 ASN A O 1
ATOM 1773 N N . ARG A 1 210 ? -11.476 3.406 -1.292 1.00 85.06 210 ARG A N 1
ATOM 1774 C CA . ARG A 1 210 ? -12.514 3.020 -2.252 1.00 85.06 210 ARG A CA 1
ATOM 1775 C C . ARG A 1 210 ? -13.285 1.802 -1.744 1.00 85.06 210 ARG A C 1
ATOM 1777 O O . ARG A 1 210 ? -12.696 0.760 -1.451 1.00 85.06 210 ARG A O 1
ATOM 1784 N N . LYS A 1 211 ? -14.617 1.926 -1.680 1.00 79.56 211 LYS A N 1
ATOM 1785 C CA . LYS A 1 211 ? -15.522 0.834 -1.273 1.00 79.56 211 LYS A CA 1
ATOM 1786 C C . LYS A 1 211 ? -15.529 -0.314 -2.287 1.00 79.56 211 LYS A C 1
ATOM 1788 O O . LYS A 1 211 ? -15.508 -1.475 -1.899 1.00 79.56 211 LYS A O 1
ATOM 1793 N N . TYR A 1 212 ? -15.544 0.022 -3.575 1.00 70.50 212 TYR A N 1
ATOM 1794 C CA . TYR A 1 212 ? -15.642 -0.940 -4.671 1.00 70.50 212 TYR A CA 1
ATOM 1795 C C . TYR A 1 212 ? -14.271 -1.433 -5.134 1.00 70.50 212 TYR A C 1
ATOM 1797 O O . TYR A 1 212 ? -13.234 -0.838 -4.829 1.00 70.50 212 TYR A O 1
ATOM 1805 N N . PHE A 1 213 ? -14.260 -2.579 -5.812 1.00 58.09 213 PHE A N 1
ATOM 1806 C CA . PHE A 1 213 ? -13.024 -3.283 -6.145 1.00 58.09 213 PHE A CA 1
ATOM 1807 C C . PHE A 1 213 ? -12.304 -2.769 -7.393 1.00 58.09 213 PHE A C 1
ATOM 1809 O O . PHE A 1 213 ? -11.098 -2.990 -7.507 1.00 58.09 213 PHE A O 1
ATOM 1816 N N . ASN A 1 214 ? -13.016 -2.004 -8.221 1.00 48.69 214 ASN A N 1
ATOM 1817 C CA . ASN A 1 214 ? -12.512 -1.387 -9.442 1.00 48.69 214 ASN A CA 1
ATOM 1818 C C . ASN A 1 214 ? -12.367 0.106 -9.243 1.00 48.69 214 ASN A C 1
ATOM 1820 O O . ASN A 1 214 ? -13.360 0.773 -8.875 1.00 48.69 214 ASN A O 1
#

Sequence (214 aa):
MINLPKTNLYYELLTVKKRSNKDENKSIFKLKFNPSKLRSEKLFHVEDIRKICIDYRLRFLDVKLFKGKIPNEAIKKLEEFKNQHKNLDLELKIMAPSKLFELENYDDPLLFAKLEDGYYYLIHKWGNDLSFFRKLKVWPYKNLINILVFISLISLLITALVPGNIFYYKGNPGAEFFITFLFILKSVIAIFIYYGFSLGKNFNEFIWNRKYFN

Radius of gyration: 22.58 Å; chains: 1; bounding box: 53×44×66 Å

pLDDT: mean 83.16, std 13.14, range [44.47, 97.38]

Foldseek 3Di:
DPPADFADLLVQLLVLVVVVVVVDVPPPPDFPDDVVLADPSQKHALVSLLVSCLLLVKAKEFPVLFPEDDDVVLVVLVVVVCVSVVPDPWGKIKIGHPVRSVDHDFEKIWIWTDGPPRMIGTSDIDGDGHGPCSSVVQQLQSDPVSVLVVLLVVLLVVLVVDDPDPDDDPPCVVVRSVVSSVVSSVVSVVVCVVCCVVVVDHGSSPRRHDSDDD

Secondary structure (DSSP, 8-state):
---PPEEPHHHHHHHHHHHHHHH----STT-SS-GGGS-GGGEEEHHHHHHHHHHHTEEEEEGGG--SPPPHHHHHHHHHHHHHTTT----EEEEEEGGGGTS---B--EEEEE-STTEEEEEEE-SBPEETTHHHHHGGGSSHHHHHHHHHHHHHHHHHHSPTTSS--TT-HHHHHHHHHHHHHHHHHHHHHHHHHHTTPPPHHHHTT-SS--